Protein AF-A0A4Q3H5V7-F1 (afdb_monomer_lite)

Sequence (205 aa):
MPAFKRKIFYLSGFDPRGARFYHQLLAEQAELHNRNAGTAITVGKRRREPPHSATWTIEDKTAEVETDYVFLGWDDVVRTHWVKNPIALLKRSASAYWNFTRLLDWPIVKTFPFGVRFAFYYPGVSAILLPILLGILLCLPLAAWLGWRWGLLAAAVIGVVVAMFVIKKVQGFWLLRFIIFNDTLAGDRLPSDVDARMAEFADQI

pLDDT: mean 92.43, std 5.44, range [55.19, 98.06]

Foldseek 3Di:
DQFAEAEDEDEPPLALPWDVVVLVVVQVVVVVCCVVPVWDKDWADWDDDPDQKIWTWIATPPRSYIYIYIYLHDSVVSVVLFDDDLVVLLVLLVVLVVLCVVVDPPVVVVPDDPVVVCVSCVLNCLSPVQLVVQLVVQQVVQCVVVNNVRSSVVSNVVSVVVSVVVCVVVVSSVVSRVSSVVSCVVPDPPDVVVVVSVVVVVVVD

Structure (mmCIF, N/CA/C/O backbone):
data_AF-A0A4Q3H5V7-F1
#
_entry.id   AF-A0A4Q3H5V7-F1
#
loop_
_atom_site.group_PDB
_atom_site.id
_atom_site.type_symbol
_atom_site.label_atom_id
_atom_site.label_alt_id
_atom_site.label_comp_id
_atom_site.label_asym_id
_atom_site.label_entity_id
_atom_site.label_seq_id
_atom_site.pdbx_PDB_ins_code
_atom_site.Cartn_x
_atom_site.Cartn_y
_atom_site.Cartn_z
_atom_site.occupancy
_atom_site.B_iso_or_equiv
_atom_site.auth_seq_id
_atom_site.auth_comp_id
_atom_site.auth_asym_id
_atom_site.auth_atom_id
_atom_site.pdbx_PDB_model_num
ATOM 1 N N . MET A 1 1 ? -16.731 6.208 37.455 1.00 55.19 1 MET A N 1
ATOM 2 C CA . MET A 1 1 ? -17.883 5.738 36.648 1.00 55.19 1 MET A CA 1
ATOM 3 C C . MET A 1 1 ? -17.401 4.548 35.819 1.00 55.19 1 MET A C 1
ATOM 5 O O . MET A 1 1 ? -16.187 4.420 35.699 1.00 55.19 1 MET A O 1
ATOM 9 N N . PRO A 1 2 ? -18.245 3.615 35.337 1.00 61.75 2 PRO A N 1
ATOM 10 C CA . PRO A 1 2 ? -17.738 2.564 34.455 1.00 61.75 2 PRO A CA 1
ATOM 11 C C . PRO A 1 2 ? -17.189 3.209 33.176 1.00 61.75 2 PRO A C 1
ATOM 13 O O . PRO A 1 2 ? -17.843 4.085 32.611 1.00 61.75 2 PRO A O 1
ATOM 16 N N . ALA A 1 3 ? -15.990 2.799 32.758 1.00 76.31 3 ALA A N 1
ATOM 17 C CA . ALA A 1 3 ? -15.369 3.278 31.528 1.00 76.31 3 ALA A CA 1
ATOM 18 C C . ALA A 1 3 ? -16.303 3.035 30.332 1.00 76.31 3 ALA A C 1
ATOM 20 O O . ALA A 1 3 ? -16.963 1.991 30.251 1.00 76.31 3 ALA A O 1
ATOM 21 N N . PHE A 1 4 ? -16.369 3.989 29.402 1.00 92.62 4 PHE A N 1
ATOM 22 C CA . PHE A 1 4 ? -17.143 3.813 28.176 1.00 92.62 4 PHE A CA 1
ATOM 23 C C . PHE A 1 4 ? -16.532 2.671 27.360 1.00 92.62 4 PHE A C 1
ATOM 25 O O . PHE A 1 4 ? -15.339 2.688 27.055 1.00 92.62 4 PHE A O 1
ATOM 32 N N . LYS A 1 5 ? -17.351 1.679 26.998 1.00 93.88 5 LYS A N 1
ATOM 33 C CA . LYS A 1 5 ? -16.908 0.527 26.208 1.00 93.88 5 LYS A CA 1
ATOM 34 C C . LYS A 1 5 ? -17.191 0.739 24.730 1.00 93.88 5 LYS A C 1
ATOM 36 O O . LYS A 1 5 ? -18.323 1.014 24.336 1.00 93.88 5 LYS A O 1
ATOM 41 N N . ARG A 1 6 ? -16.159 0.567 23.908 1.00 95.25 6 ARG A N 1
ATOM 42 C CA . ARG A 1 6 ? -16.209 0.646 22.447 1.00 95.25 6 ARG A CA 1
ATOM 43 C C . ARG A 1 6 ? -15.754 -0.678 21.843 1.00 95.25 6 ARG A C 1
ATOM 45 O O . ARG A 1 6 ? -14.829 -1.300 22.348 1.00 95.25 6 ARG A O 1
ATOM 52 N N . LYS A 1 7 ? -16.340 -1.067 20.713 1.00 95.62 7 LYS A N 1
ATOM 53 C CA . LYS A 1 7 ? -15.824 -2.151 19.872 1.00 95.62 7 LYS A CA 1
ATOM 54 C C . LYS A 1 7 ? -15.532 -1.620 18.474 1.00 95.62 7 LYS A C 1
ATOM 56 O O . LYS A 1 7 ? -16.326 -0.853 17.936 1.00 95.62 7 LYS A O 1
ATOM 61 N N . ILE A 1 8 ? -14.378 -1.973 17.917 1.00 96.00 8 ILE A N 1
ATOM 62 C CA . ILE A 1 8 ? -13.945 -1.572 16.574 1.00 96.00 8 ILE A CA 1
ATOM 63 C C . ILE A 1 8 ? -13.624 -2.828 15.781 1.00 96.00 8 ILE A C 1
ATOM 65 O O . ILE A 1 8 ? -12.804 -3.630 16.214 1.00 96.00 8 ILE A O 1
ATOM 69 N N . PHE A 1 9 ? -14.207 -2.947 14.593 1.00 95.69 9 PHE A N 1
ATOM 70 C CA . PHE A 1 9 ? -13.812 -3.934 13.598 1.00 95.69 9 PHE A CA 1
ATOM 71 C C . PHE A 1 9 ? -13.020 -3.237 12.494 1.00 95.69 9 PHE A C 1
ATOM 73 O O . PHE A 1 9 ? -13.475 -2.246 11.923 1.00 95.69 9 PHE A O 1
ATOM 80 N N . TYR A 1 10 ? -11.814 -3.724 12.219 1.00 95.44 10 TYR A N 1
ATOM 81 C CA . TYR A 1 10 ? -10.900 -3.133 11.251 1.00 95.44 10 TYR A CA 1
ATOM 82 C C . TYR A 1 10 ? -10.542 -4.121 10.148 1.00 95.44 10 TYR A C 1
ATOM 84 O O . TYR A 1 10 ? -10.008 -5.197 10.415 1.00 95.44 10 TYR A O 1
ATOM 92 N N . LEU A 1 11 ? -10.770 -3.696 8.906 1.00 93.19 11 LEU A N 1
ATOM 93 C CA . LEU A 1 11 ? -10.368 -4.391 7.690 1.00 93.19 11 LEU A CA 1
ATOM 94 C C . LEU A 1 11 ? -9.259 -3.589 6.997 1.00 93.19 11 LEU A C 1
ATOM 96 O O . LEU A 1 11 ? -9.445 -2.424 6.650 1.00 93.19 11 LEU A O 1
ATOM 100 N N . SER A 1 12 ? -8.100 -4.208 6.769 1.00 89.38 12 SER A N 1
ATOM 101 C CA . SER A 1 12 ? -6.874 -3.519 6.333 1.00 89.38 12 SER A CA 1
ATOM 102 C C . SER A 1 12 ? -6.841 -3.067 4.865 1.00 89.38 12 SER A C 1
ATOM 104 O O . SER A 1 12 ? -5.796 -2.628 4.383 1.00 89.38 12 SER A O 1
ATOM 106 N N . GLY A 1 13 ? -7.942 -3.208 4.122 1.00 87.88 13 GLY A N 1
ATOM 107 C CA . GLY A 1 13 ? -7.918 -3.120 2.660 1.00 87.88 13 GLY A CA 1
ATOM 108 C C . GLY A 1 13 ? -7.037 -4.218 2.042 1.00 87.88 13 GLY A C 1
ATOM 109 O O . GLY A 1 13 ? -6.648 -5.167 2.724 1.00 87.88 13 GLY A O 1
ATOM 110 N N . PHE A 1 14 ? -6.721 -4.110 0.748 1.00 87.56 14 PHE A N 1
ATOM 111 C CA . PHE A 1 14 ? -5.953 -5.120 0.003 1.00 87.56 14 PHE A CA 1
ATOM 112 C C . PHE A 1 14 ? -4.451 -5.114 0.376 1.00 87.56 14 PHE A C 1
ATOM 114 O O . PHE A 1 14 ? -3.594 -4.748 -0.424 1.00 87.56 14 PHE A O 1
ATOM 121 N N . ASP A 1 15 ? -4.116 -5.480 1.616 1.00 90.62 15 ASP A N 1
ATOM 122 C CA . ASP A 1 15 ? -2.763 -5.408 2.182 1.00 90.62 15 ASP A CA 1
ATOM 123 C C . ASP A 1 15 ? -2.292 -6.764 2.762 1.00 90.62 15 ASP A C 1
ATOM 125 O O . ASP A 1 15 ? -2.970 -7.337 3.616 1.00 90.62 15 ASP A O 1
ATOM 129 N N . PRO A 1 16 ? -1.114 -7.290 2.362 1.00 92.00 16 PRO A N 1
ATOM 130 C CA . PRO A 1 16 ? -0.591 -8.560 2.865 1.00 92.00 16 PRO A CA 1
ATOM 131 C C . PRO A 1 16 ? 0.090 -8.478 4.248 1.00 92.00 16 PRO A C 1
ATOM 133 O O . PRO A 1 16 ? 0.573 -9.498 4.736 1.00 92.00 16 PRO A O 1
ATOM 136 N N . ARG A 1 17 ? 0.233 -7.308 4.888 1.00 91.38 17 ARG A N 1
ATOM 137 C CA . ARG A 1 17 ? 1.063 -7.134 6.105 1.00 91.38 17 ARG A CA 1
ATOM 138 C C . ARG A 1 17 ? 0.501 -7.804 7.368 1.00 91.38 17 ARG A C 1
ATOM 140 O O . ARG A 1 17 ? 1.288 -8.154 8.251 1.00 91.38 17 ARG A O 1
ATOM 147 N N . GLY A 1 18 ? -0.806 -8.065 7.415 1.00 93.62 18 GLY A N 1
ATOM 148 C CA . GLY A 1 18 ? -1.473 -8.871 8.445 1.00 93.62 18 GLY A CA 1
ATOM 149 C C . GLY A 1 18 ? -1.464 -8.275 9.861 1.00 93.62 18 GLY A C 1
ATOM 150 O O . GLY A 1 18 ? -0.829 -7.259 10.148 1.00 93.62 18 GLY A O 1
ATOM 151 N N . ALA A 1 19 ? -2.154 -8.945 10.788 1.00 95.44 19 ALA A N 1
ATOM 152 C CA . ALA A 1 19 ? -2.469 -8.407 12.119 1.00 95.44 19 ALA A CA 1
ATOM 153 C C . ALA A 1 19 ? -1.249 -7.991 12.960 1.00 95.44 19 ALA A C 1
ATOM 155 O O . ALA A 1 19 ? -1.325 -7.050 13.744 1.00 95.44 19 ALA A O 1
ATOM 156 N N . ARG A 1 20 ? -0.115 -8.698 12.830 1.00 95.56 20 ARG A N 1
ATOM 157 C CA . ARG A 1 20 ? 1.101 -8.384 13.605 1.00 95.56 20 ARG A CA 1
ATOM 158 C C . ARG A 1 20 ? 1.623 -6.987 13.273 1.00 95.56 20 ARG A C 1
ATOM 160 O O . ARG A 1 20 ? 1.991 -6.256 14.182 1.00 95.56 20 ARG A O 1
ATOM 167 N N . PHE A 1 21 ? 1.655 -6.644 11.985 1.00 96.38 21 PHE A N 1
ATOM 168 C CA . PHE A 1 21 ? 2.139 -5.346 11.529 1.00 96.38 21 PHE A CA 1
ATOM 169 C C . PHE A 1 21 ? 1.243 -4.214 12.038 1.00 96.38 21 PHE A C 1
ATOM 171 O O . PHE A 1 21 ? 1.751 -3.250 12.596 1.00 96.38 21 PHE A O 1
ATOM 178 N N . TYR A 1 22 ? -0.080 -4.353 11.902 1.00 96.56 22 TYR A N 1
ATOM 179 C CA . TYR A 1 22 ? -1.026 -3.320 12.337 1.00 96.56 22 TYR A CA 1
ATOM 180 C C . TYR A 1 22 ? -1.067 -3.145 13.855 1.00 96.56 22 TYR A C 1
ATOM 182 O O . TYR A 1 22 ? -1.153 -2.017 14.327 1.00 96.56 22 TYR A O 1
ATOM 190 N N . HIS A 1 23 ? -0.952 -4.234 14.620 1.00 97.88 23 HIS A N 1
ATOM 191 C CA . HIS A 1 23 ? -0.845 -4.159 16.078 1.00 97.88 23 HIS A CA 1
ATOM 192 C C . HIS A 1 23 ? 0.417 -3.406 16.517 1.00 97.88 23 HIS A C 1
ATOM 194 O O . HIS A 1 23 ? 0.327 -2.484 17.324 1.00 97.88 23 HIS A O 1
ATOM 200 N N . GLN A 1 24 ? 1.573 -3.747 15.938 1.00 97.81 24 GLN A N 1
ATOM 201 C CA . GLN A 1 24 ? 2.832 -3.060 16.227 1.00 97.81 24 GLN A CA 1
ATOM 202 C C . GLN A 1 24 ? 2.769 -1.579 15.833 1.00 97.81 24 GLN A C 1
ATOM 204 O O . GLN A 1 24 ? 3.118 -0.719 16.636 1.00 97.81 24 GLN A O 1
ATOM 209 N N . LEU A 1 25 ? 2.271 -1.280 14.629 1.00 97.06 25 LEU A N 1
ATOM 210 C CA . LEU A 1 25 ? 2.110 0.090 14.149 1.00 97.06 25 LEU A CA 1
ATOM 211 C C . LEU A 1 25 ? 1.224 0.904 15.097 1.00 97.06 25 LEU A C 1
ATOM 213 O O . LEU A 1 25 ? 1.575 2.024 15.453 1.00 97.06 25 LEU A O 1
ATOM 217 N N . LEU A 1 26 ? 0.097 0.343 15.534 1.00 97.50 26 LEU A N 1
ATOM 218 C CA . LEU A 1 26 ? -0.796 1.015 16.470 1.00 97.50 26 LEU A CA 1
ATOM 219 C C . LEU A 1 26 ? -0.113 1.290 17.815 1.00 97.50 26 LEU A C 1
ATOM 221 O O . LEU A 1 26 ? -0.257 2.389 18.338 1.00 97.50 26 LEU A O 1
ATOM 225 N N . ALA A 1 27 ? 0.637 0.328 18.358 1.00 97.75 27 ALA A N 1
ATOM 226 C CA . ALA A 1 27 ? 1.370 0.511 19.610 1.00 97.75 27 ALA A CA 1
ATOM 227 C C . ALA A 1 27 ? 2.418 1.634 19.503 1.00 97.75 27 ALA A C 1
ATOM 229 O O . ALA A 1 27 ? 2.456 2.520 20.354 1.00 97.75 27 ALA A O 1
ATOM 230 N N . GLU A 1 28 ? 3.203 1.648 18.422 1.00 97.88 28 GLU A N 1
ATOM 231 C CA . GLU A 1 28 ? 4.201 2.693 18.156 1.00 97.88 28 GLU A CA 1
ATOM 232 C C . GLU A 1 28 ? 3.551 4.079 18.001 1.00 97.88 28 GLU A C 1
ATOM 234 O O . GLU A 1 28 ? 4.035 5.069 18.555 1.00 97.88 28 GLU A O 1
ATOM 239 N N . GLN A 1 29 ? 2.431 4.165 17.272 1.00 97.56 29 GLN A N 1
ATOM 240 C CA . GLN A 1 29 ? 1.718 5.430 17.079 1.00 97.56 29 GLN A CA 1
ATOM 241 C C . GLN A 1 29 ? 1.003 5.904 18.350 1.00 97.56 29 GLN A C 1
ATOM 243 O O . GLN A 1 29 ? 0.972 7.107 18.601 1.00 97.56 29 GLN A O 1
ATOM 248 N N . ALA A 1 30 ? 0.478 4.998 19.179 1.00 96.81 30 ALA A N 1
ATOM 249 C CA . ALA A 1 30 ? -0.107 5.347 20.472 1.00 96.81 30 ALA A CA 1
ATOM 250 C C . ALA A 1 30 ? 0.948 5.937 21.420 1.00 96.81 30 ALA A C 1
ATOM 252 O O . ALA A 1 30 ? 0.702 6.950 22.069 1.00 96.81 30 ALA A O 1
ATOM 253 N N . GLU A 1 31 ? 2.152 5.363 21.448 1.00 96.56 31 GLU A N 1
ATOM 254 C CA . GLU A 1 31 ? 3.261 5.881 22.251 1.00 96.56 31 GLU A CA 1
ATOM 255 C C . GLU A 1 31 ? 3.702 7.282 21.791 1.00 96.56 31 GLU A C 1
ATOM 257 O O . GLU A 1 31 ? 3.893 8.186 22.608 1.00 96.56 31 GLU A O 1
ATOM 262 N N . LEU A 1 32 ? 3.815 7.488 20.474 1.00 96.69 32 LEU A N 1
ATOM 263 C CA . LEU A 1 32 ? 4.088 8.801 19.883 1.00 96.69 32 LEU A CA 1
ATOM 264 C C . LEU A 1 32 ? 2.992 9.819 20.215 1.00 96.69 32 LEU A C 1
ATOM 266 O O . LEU A 1 32 ? 3.303 10.960 20.557 1.00 96.69 32 LEU A O 1
ATOM 270 N N . HIS A 1 33 ? 1.726 9.412 20.131 1.00 96.19 33 HIS A N 1
ATOM 271 C CA . HIS A 1 33 ? 0.592 10.269 20.456 1.00 96.19 33 HIS A CA 1
ATOM 272 C C . HIS A 1 33 ? 0.607 10.678 21.931 1.00 96.19 33 HIS A C 1
ATOM 274 O O . HIS A 1 33 ? 0.539 11.869 22.217 1.00 96.19 33 HIS A O 1
ATOM 280 N N . ASN A 1 34 ? 0.819 9.731 22.851 1.00 96.62 34 ASN A N 1
ATOM 281 C CA . ASN A 1 34 ? 0.933 10.008 24.285 1.00 96.62 34 ASN A CA 1
ATOM 282 C C . ASN A 1 34 ? 2.015 11.051 24.591 1.00 96.62 34 ASN A C 1
ATOM 284 O O . ASN A 1 34 ? 1.765 11.988 25.347 1.00 96.62 34 ASN A O 1
ATOM 288 N N . ARG A 1 35 ? 3.195 10.938 23.962 1.00 95.38 35 ARG A N 1
ATOM 289 C CA . ARG A 1 35 ? 4.282 11.918 24.135 1.00 95.38 35 ARG A CA 1
ATOM 290 C C . ARG A 1 35 ? 3.906 13.326 23.683 1.00 95.38 35 ARG A C 1
ATOM 292 O O . ARG A 1 35 ? 4.325 14.292 24.310 1.00 95.38 35 ARG A O 1
ATOM 299 N N . ASN A 1 36 ? 3.156 13.438 22.592 1.00 95.38 36 ASN A N 1
ATOM 300 C CA . ASN A 1 36 ? 2.872 14.723 21.956 1.00 95.38 36 ASN A CA 1
ATOM 301 C C . ASN A 1 36 ? 1.588 15.384 22.477 1.00 95.38 36 ASN A C 1
ATOM 303 O O . ASN A 1 36 ? 1.488 16.607 22.459 1.00 95.38 36 ASN A O 1
ATOM 307 N N . ALA A 1 37 ? 0.608 14.589 22.907 1.00 93.69 37 ALA A N 1
ATOM 308 C CA . ALA A 1 37 ? -0.728 15.046 23.289 1.00 93.69 37 ALA A CA 1
ATOM 309 C C . ALA A 1 37 ? -1.007 14.949 24.799 1.00 93.69 37 ALA A C 1
ATOM 311 O O . ALA A 1 37 ? -2.051 15.410 25.249 1.00 93.69 37 ALA A O 1
ATOM 312 N N . GLY A 1 38 ? -0.103 14.353 25.588 1.00 89.31 38 GLY A N 1
ATOM 313 C CA . GLY A 1 38 ? -0.301 14.173 27.030 1.00 89.31 38 GLY A CA 1
ATOM 314 C C . GLY A 1 38 ? -1.383 13.147 27.384 1.00 89.31 38 GLY A C 1
ATOM 315 O O . GLY A 1 38 ? -1.933 13.187 28.483 1.00 89.31 38 GLY A O 1
ATOM 316 N N . THR A 1 39 ? -1.711 12.242 26.460 1.00 92.56 39 THR A N 1
ATOM 317 C CA . THR A 1 39 ? -2.678 11.159 26.671 1.00 92.56 39 THR A CA 1
ATOM 318 C C . THR A 1 39 ? -2.029 9.940 27.327 1.00 92.56 39 THR A C 1
ATOM 320 O O . THR A 1 39 ? -0.806 9.781 27.326 1.00 92.56 39 THR A O 1
ATOM 323 N N . ALA A 1 40 ? -2.857 9.047 27.868 1.00 94.12 40 ALA A N 1
ATOM 324 C CA . ALA A 1 40 ? -2.426 7.800 28.492 1.00 94.12 40 ALA A CA 1
ATOM 325 C C . ALA A 1 40 ? -3.100 6.583 27.835 1.00 94.12 40 ALA A C 1
ATOM 327 O O . ALA A 1 40 ? -3.847 5.845 28.482 1.00 94.12 40 ALA A O 1
ATOM 328 N N . ILE A 1 41 ? -2.822 6.389 26.541 1.00 96.75 41 ILE A N 1
ATOM 329 C CA . ILE A 1 41 ? -3.316 5.261 25.743 1.00 96.75 41 ILE A CA 1
ATOM 330 C C . ILE A 1 41 ? -2.385 4.054 25.905 1.00 96.75 41 ILE A C 1
ATOM 332 O O . ILE A 1 41 ? -1.181 4.163 25.662 1.00 96.75 41 ILE A O 1
ATOM 336 N N . THR A 1 42 ? -2.923 2.888 26.256 1.00 97.38 42 THR A N 1
ATOM 337 C CA . THR A 1 42 ? -2.188 1.616 26.291 1.00 97.38 42 THR A CA 1
ATOM 338 C C . THR A 1 42 ? -2.759 0.642 25.265 1.00 97.38 42 THR A C 1
ATOM 340 O O . THR A 1 42 ? -3.967 0.558 25.055 1.00 97.38 42 THR A O 1
ATOM 343 N N . VAL A 1 43 ? -1.876 -0.107 24.599 1.00 98.06 43 VAL A N 1
ATOM 344 C CA . VAL A 1 43 ? -2.261 -1.148 23.637 1.00 98.06 43 VAL A CA 1
ATOM 345 C C . VAL A 1 43 ? -1.937 -2.510 24.241 1.00 98.06 43 VAL A C 1
ATOM 347 O O . VAL A 1 43 ? -0.782 -2.826 24.527 1.00 98.06 43 VAL A O 1
ATOM 350 N N . GLY A 1 44 ? -2.970 -3.319 24.449 1.00 97.56 44 GLY A N 1
ATOM 351 C CA . GLY A 1 44 ? -2.876 -4.643 25.044 1.00 97.56 44 GLY A CA 1
ATOM 352 C C . GLY A 1 44 ? -2.224 -5.681 24.131 1.00 97.56 44 GLY A C 1
ATOM 353 O O . GLY A 1 44 ? -1.920 -5.450 22.957 1.00 97.56 44 GLY A O 1
ATOM 354 N N . LYS A 1 45 ? -2.020 -6.884 24.678 1.00 97.31 45 LYS A N 1
ATOM 355 C CA . LYS A 1 45 ? -1.450 -8.008 23.927 1.00 97.31 45 LYS A CA 1
ATOM 356 C C . LYS A 1 45 ? -2.413 -8.474 22.836 1.00 97.31 45 LYS A C 1
ATOM 358 O O . LYS A 1 45 ? -3.591 -8.707 23.101 1.00 97.31 45 LYS A O 1
ATOM 363 N N . ARG A 1 46 ? -1.869 -8.698 21.639 1.00 96.94 46 ARG A N 1
ATOM 364 C CA . ARG A 1 46 ? -2.581 -9.330 20.527 1.00 96.94 46 ARG A CA 1
ATOM 365 C C . ARG A 1 46 ? -2.924 -10.783 20.855 1.00 96.94 46 ARG A C 1
ATOM 367 O O . ARG A 1 46 ? -2.040 -11.566 21.205 1.00 96.94 46 ARG A O 1
ATOM 374 N N . ARG A 1 47 ? -4.181 -11.152 20.641 1.00 96.38 47 ARG A N 1
ATOM 375 C CA . ARG A 1 47 ? -4.723 -12.511 20.717 1.00 96.38 47 ARG A CA 1
ATOM 376 C C . ARG A 1 47 ? -5.242 -12.918 19.342 1.00 96.38 47 ARG A C 1
ATOM 378 O O . ARG A 1 47 ? -5.602 -12.066 18.537 1.00 96.38 47 ARG A O 1
ATOM 385 N N . ARG A 1 48 ? -5.223 -14.214 19.041 1.00 93.69 48 ARG A N 1
ATOM 386 C CA . ARG A 1 48 ? -5.846 -14.750 17.826 1.00 93.69 48 ARG A CA 1
ATOM 387 C C . ARG A 1 48 ? -7.260 -15.180 18.180 1.00 93.69 48 ARG A C 1
ATOM 389 O O . ARG A 1 48 ? -7.421 -15.898 19.163 1.00 93.69 48 ARG A O 1
ATOM 396 N N . GLU A 1 49 ? -8.231 -14.783 17.374 1.00 89.62 49 GLU A N 1
ATOM 397 C CA . GLU A 1 49 ? -9.620 -15.200 17.524 1.00 89.62 49 GLU A CA 1
ATOM 398 C C . GLU A 1 49 ? -10.083 -15.922 16.247 1.00 89.62 49 GLU A C 1
ATOM 400 O O . GLU A 1 49 ? -9.721 -15.534 15.132 1.00 89.62 49 GLU A O 1
ATOM 405 N N . PRO A 1 50 ? -10.782 -17.059 16.371 1.00 83.19 50 PRO A N 1
ATOM 406 C CA . PRO A 1 50 ? -11.424 -17.689 15.226 1.00 83.19 50 PRO A CA 1
ATOM 407 C C . PRO A 1 50 ? -12.726 -16.967 14.827 1.00 83.19 50 PRO A C 1
ATOM 409 O O . PRO A 1 50 ? -13.416 -16.470 15.714 1.00 83.19 50 PRO A O 1
ATOM 412 N N . PRO A 1 51 ? -13.126 -17.016 13.544 1.00 81.56 51 PRO A N 1
ATOM 413 C CA . PRO A 1 51 ? -12.332 -17.406 12.384 1.00 81.56 51 PRO A CA 1
ATOM 414 C C . PRO A 1 51 ? -11.590 -16.187 11.795 1.00 81.56 51 PRO A C 1
ATOM 416 O O . PRO A 1 51 ? -12.103 -15.075 11.723 1.00 81.56 51 PRO A O 1
ATOM 419 N N . HIS A 1 52 ? -10.318 -16.401 11.441 1.00 90.44 52 HIS A N 1
ATOM 420 C CA . HIS A 1 52 ? -9.465 -15.427 10.746 1.00 90.44 52 HIS A CA 1
ATOM 421 C C . HIS A 1 52 ? -9.357 -14.011 11.355 1.00 90.44 52 HIS A C 1
ATOM 423 O O . HIS A 1 52 ? -9.036 -13.064 10.640 1.00 90.44 52 HIS A O 1
ATOM 429 N N . SER A 1 53 ? -9.506 -13.844 12.672 1.00 94.06 53 SER A N 1
ATOM 430 C CA . SER A 1 53 ? -9.383 -12.542 13.333 1.00 94.06 53 SER A CA 1
ATOM 431 C C . SER A 1 53 ? -8.258 -12.495 14.373 1.00 94.06 53 SER A C 1
ATOM 433 O O . SER A 1 53 ? -7.660 -13.495 14.796 1.00 94.06 53 SER A O 1
ATOM 435 N N . ALA A 1 54 ? -7.878 -11.280 14.744 1.00 96.56 54 ALA A N 1
ATOM 436 C CA . ALA A 1 54 ? -6.972 -11.033 15.852 1.00 96.56 54 ALA A CA 1
ATOM 437 C C . ALA A 1 54 ? -7.492 -9.862 16.670 1.00 96.56 54 ALA A C 1
ATOM 439 O O . ALA A 1 54 ? -7.922 -8.864 16.105 1.00 96.56 54 ALA A O 1
ATOM 440 N N . THR A 1 55 ? -7.415 -9.960 17.989 1.00 97.12 55 THR A N 1
ATOM 441 C CA . THR A 1 55 ? -7.977 -8.950 18.882 1.00 97.12 55 THR A CA 1
ATOM 442 C C . THR A 1 55 ? -6.955 -8.418 19.859 1.00 97.12 55 THR A C 1
ATOM 444 O O . THR A 1 55 ? -5.962 -9.074 20.187 1.00 97.12 55 THR A O 1
ATOM 447 N N . TRP A 1 56 ? -7.176 -7.195 20.313 1.00 97.88 56 TRP A N 1
ATOM 448 C CA . TRP A 1 56 ? -6.466 -6.595 21.431 1.00 97.88 56 TRP A CA 1
ATOM 449 C C . TRP A 1 56 ? -7.336 -5.507 22.047 1.00 97.88 56 TRP A C 1
ATOM 451 O O . TRP A 1 56 ? -8.215 -4.948 21.397 1.00 97.88 56 TRP A O 1
ATOM 461 N N . THR A 1 57 ? -7.071 -5.205 23.309 1.00 97.69 57 THR A N 1
ATOM 462 C CA . THR A 1 57 ? -7.762 -4.135 24.030 1.00 97.69 57 THR A CA 1
ATOM 463 C C . THR A 1 57 ? -6.913 -2.872 23.966 1.00 97.69 57 THR A C 1
ATOM 465 O O . THR A 1 57 ? -5.684 -2.949 24.021 1.00 97.69 57 THR A O 1
ATOM 468 N N . ILE A 1 58 ? -7.553 -1.720 23.816 1.00 97.44 58 ILE A N 1
ATOM 469 C CA . ILE A 1 58 ? -6.930 -0.401 23.899 1.00 97.44 58 ILE A CA 1
ATOM 470 C C . ILE A 1 58 ? -7.585 0.318 25.070 1.00 97.44 58 ILE A C 1
ATOM 472 O O . ILE A 1 58 ? -8.807 0.446 25.094 1.00 97.44 58 ILE A O 1
ATOM 476 N N . GLU A 1 59 ? -6.794 0.791 26.022 1.00 96.75 59 GLU A N 1
ATOM 477 C CA . GLU A 1 59 ? -7.308 1.571 27.148 1.00 96.75 59 GLU A CA 1
ATOM 478 C C . GLU A 1 59 ? -6.844 3.013 26.998 1.00 96.75 59 GLU A C 1
ATOM 480 O O . GLU A 1 59 ? -5.650 3.272 26.869 1.00 96.75 59 GLU A O 1
ATOM 485 N N . ASP A 1 60 ? -7.779 3.954 27.035 1.00 95.06 60 ASP A N 1
ATOM 486 C CA . ASP A 1 60 ? -7.494 5.377 27.152 1.00 95.06 60 ASP A CA 1
ATOM 487 C C . ASP A 1 60 ? -7.875 5.831 28.560 1.00 95.06 60 ASP A C 1
ATOM 489 O O . ASP A 1 60 ? -9.051 6.009 28.888 1.00 95.06 60 ASP A O 1
ATOM 493 N N . LYS A 1 61 ? -6.861 6.009 29.412 1.00 92.25 61 LYS A N 1
ATOM 494 C CA . LYS A 1 61 ? -7.068 6.454 30.796 1.00 92.25 61 LYS A CA 1
ATOM 495 C C . LYS A 1 61 ? -7.435 7.930 30.893 1.00 92.25 61 LYS A C 1
ATOM 497 O O . LYS A 1 61 ? -8.012 8.331 31.895 1.00 92.25 61 LYS A O 1
ATOM 502 N N . THR A 1 62 ? -7.093 8.731 29.887 1.00 91.00 62 THR A N 1
ATOM 503 C CA . THR A 1 62 ? -7.412 10.161 29.861 1.00 91.00 62 THR A CA 1
ATOM 504 C C . THR A 1 62 ? -8.892 10.369 29.549 1.00 91.00 62 THR A C 1
ATOM 506 O O . THR A 1 62 ? -9.522 11.236 30.145 1.00 91.00 62 THR A O 1
ATOM 509 N N . ALA A 1 63 ? -9.450 9.558 28.647 1.00 91.19 63 ALA A N 1
ATOM 510 C CA . ALA A 1 63 ? -10.859 9.619 28.260 1.00 91.19 63 ALA A CA 1
ATOM 511 C C . ALA A 1 63 ? -11.774 8.644 29.028 1.00 91.19 63 ALA A C 1
ATOM 513 O O . ALA A 1 63 ? -12.980 8.644 28.792 1.00 91.19 63 ALA A O 1
ATOM 514 N N . GLU A 1 64 ? -11.220 7.801 29.907 1.00 93.25 64 GLU A N 1
ATOM 515 C CA . GLU A 1 64 ? -11.931 6.696 30.570 1.00 93.25 64 GLU A CA 1
ATOM 516 C C . GLU A 1 64 ? -12.660 5.774 29.565 1.00 93.25 64 GLU A C 1
ATOM 518 O O . GLU A 1 64 ? -13.827 5.415 29.743 1.00 93.25 64 GLU A O 1
ATOM 523 N N . VAL A 1 65 ? -11.969 5.390 28.483 1.00 95.00 65 VAL A N 1
ATOM 524 C CA . VAL A 1 65 ? -12.508 4.532 27.412 1.00 95.00 65 VAL A CA 1
ATOM 525 C C . VAL A 1 65 ? -11.738 3.219 27.328 1.00 95.00 65 VAL A C 1
ATOM 527 O O . VAL A 1 65 ? -10.512 3.204 27.252 1.00 95.00 65 VAL A O 1
ATOM 530 N N . GLU A 1 66 ? -12.468 2.111 27.241 1.00 96.19 66 GLU A N 1
ATOM 531 C CA . GLU A 1 66 ? -11.934 0.794 26.892 1.00 96.19 66 GLU A CA 1
ATOM 532 C C . GLU A 1 66 ? -12.429 0.422 25.488 1.00 96.19 66 GLU A C 1
ATOM 534 O O . GLU A 1 66 ? -13.626 0.481 25.203 1.00 96.19 66 GLU A O 1
ATOM 539 N N . THR A 1 67 ? -11.513 0.070 24.585 1.00 97.19 67 THR A N 1
ATOM 540 C CA . THR A 1 67 ? -11.839 -0.337 23.215 1.00 97.19 67 THR A CA 1
ATOM 541 C C . THR A 1 67 ? -11.391 -1.763 22.939 1.00 97.19 67 THR A C 1
ATOM 543 O O . THR A 1 67 ? -10.196 -2.054 22.931 1.00 97.19 67 THR A O 1
ATOM 546 N N . ASP A 1 68 ? -12.343 -2.623 22.598 1.00 96.44 68 ASP A N 1
ATOM 547 C CA . ASP A 1 68 ? -12.075 -3.928 22.009 1.00 96.44 68 ASP A CA 1
ATOM 548 C C . ASP A 1 68 ? -11.831 -3.767 20.511 1.00 96.44 68 ASP A C 1
ATOM 550 O O . ASP A 1 68 ? -12.737 -3.448 19.736 1.00 96.44 68 ASP A O 1
ATOM 554 N N . TYR A 1 69 ? -10.586 -3.966 20.096 1.00 97.38 69 TYR A N 1
ATOM 555 C CA . TYR A 1 69 ? -10.176 -3.850 18.708 1.00 97.38 69 TYR A CA 1
ATOM 556 C C . TYR A 1 69 ? -10.103 -5.234 18.069 1.00 97.38 69 TYR A C 1
ATOM 558 O O . TYR A 1 69 ? -9.350 -6.096 18.525 1.00 97.38 69 TYR A O 1
ATOM 566 N N . VAL A 1 70 ? -10.855 -5.428 16.990 1.00 96.94 70 VAL A N 1
ATOM 567 C CA . VAL A 1 70 ? -10.923 -6.660 16.206 1.00 96.94 70 VAL A CA 1
ATOM 568 C C . VAL A 1 70 ? -10.352 -6.400 14.819 1.00 96.94 70 VAL A C 1
ATOM 570 O O . VAL A 1 70 ? -10.921 -5.674 14.010 1.00 96.94 70 VAL A O 1
ATOM 573 N N . PHE A 1 71 ? -9.209 -7.006 14.534 1.00 97.00 71 PHE A N 1
ATOM 574 C CA . PHE A 1 71 ? -8.606 -7.039 13.211 1.00 97.00 71 PHE A CA 1
ATOM 575 C C . PHE A 1 71 ? -9.181 -8.211 12.415 1.00 97.00 71 PHE A C 1
ATOM 577 O O . PHE A 1 71 ? -8.957 -9.371 12.767 1.00 97.00 71 PHE A O 1
ATOM 584 N N . LEU A 1 72 ? -9.876 -7.899 11.326 1.00 95.94 72 LEU A N 1
ATOM 585 C CA . LEU A 1 72 ? -10.432 -8.858 10.379 1.00 95.94 72 LEU A CA 1
ATOM 586 C C . LEU A 1 72 ? -9.337 -9.259 9.384 1.00 95.94 72 LEU A C 1
ATOM 588 O O . LEU A 1 72 ? -8.951 -8.495 8.496 1.00 95.94 72 LEU A O 1
ATOM 592 N N . GLY A 1 73 ? -8.755 -10.438 9.596 1.00 93.94 73 GLY A N 1
ATOM 593 C CA . GLY A 1 73 ? -7.569 -10.895 8.885 1.00 93.94 73 GLY A CA 1
ATOM 594 C C . GLY A 1 73 ? -7.896 -11.567 7.562 1.00 93.94 73 GLY A C 1
ATOM 595 O O . GLY A 1 73 ? -8.425 -12.671 7.525 1.00 93.94 73 GLY A O 1
ATOM 596 N N . TRP A 1 74 ? -7.527 -10.921 6.461 1.00 93.50 74 TRP A N 1
ATOM 597 C CA . TRP A 1 74 ? -7.604 -11.489 5.106 1.00 93.50 74 TRP A CA 1
ATOM 598 C C . TRP A 1 74 ? -6.295 -11.399 4.323 1.00 93.50 74 TRP A C 1
ATOM 600 O O . TRP A 1 74 ? -6.270 -11.505 3.097 1.00 93.50 74 TRP A O 1
ATOM 610 N N . ASP A 1 75 ? -5.180 -11.192 5.027 1.00 93.31 75 ASP A N 1
ATOM 611 C CA . ASP A 1 75 ? -3.868 -11.078 4.398 1.00 93.31 75 ASP A CA 1
ATOM 612 C C . ASP A 1 75 ? -3.451 -12.360 3.660 1.00 93.31 75 ASP A C 1
ATOM 614 O O . ASP A 1 75 ? -2.692 -12.290 2.696 1.00 93.31 75 ASP A O 1
ATOM 618 N N . ASP A 1 76 ? -3.981 -13.517 4.056 1.00 93.12 76 ASP A N 1
ATOM 619 C CA . ASP A 1 76 ? -3.860 -14.788 3.342 1.00 93.12 76 ASP A CA 1
ATOM 620 C C . ASP A 1 76 ? -4.513 -14.733 1.953 1.00 93.12 76 ASP A C 1
ATOM 622 O O . ASP A 1 76 ? -3.846 -15.021 0.956 1.00 93.12 76 ASP A O 1
ATOM 626 N N . VAL A 1 77 ? -5.765 -14.276 1.869 1.00 92.44 77 VAL A N 1
ATOM 627 C CA . VAL A 1 77 ? -6.499 -14.104 0.603 1.00 92.44 77 VAL A CA 1
ATOM 628 C C . VAL A 1 77 ? -5.804 -13.070 -0.289 1.00 92.44 77 VAL A C 1
ATOM 630 O O . VAL A 1 77 ? -5.592 -13.296 -1.486 1.00 92.44 77 VAL A O 1
ATOM 633 N N . VAL A 1 78 ? -5.353 -11.956 0.298 1.00 91.38 78 VAL A N 1
ATOM 634 C CA . VAL A 1 78 ? -4.588 -10.924 -0.419 1.00 91.38 78 VAL A CA 1
ATOM 635 C C . VAL A 1 78 ? -3.282 -11.496 -0.984 1.00 91.38 78 VAL A C 1
ATOM 637 O O . VAL A 1 78 ? -2.945 -11.249 -2.143 1.00 91.38 78 VAL A O 1
ATOM 640 N N . ARG A 1 79 ? -2.538 -12.296 -0.205 1.00 91.31 79 ARG A N 1
ATOM 641 C CA . ARG A 1 79 ? -1.269 -12.920 -0.636 1.00 91.31 79 ARG A CA 1
ATOM 642 C C . ARG A 1 79 ? -1.446 -13.905 -1.789 1.00 91.31 79 ARG A C 1
ATOM 644 O O . ARG A 1 79 ? -0.504 -14.058 -2.575 1.00 91.31 79 ARG A O 1
ATOM 651 N N . THR A 1 80 ? -2.606 -14.550 -1.901 1.00 90.81 80 THR A N 1
ATOM 652 C CA . THR A 1 80 ? -2.952 -15.425 -3.033 1.00 90.81 80 THR A CA 1
ATOM 653 C C . THR A 1 80 ? -3.052 -14.632 -4.336 1.00 90.81 80 THR A C 1
ATOM 655 O O . THR A 1 80 ? -2.500 -15.048 -5.354 1.00 90.81 80 THR A O 1
ATOM 658 N N . HIS A 1 81 ? -3.643 -13.438 -4.284 1.00 88.69 81 HIS A N 1
ATOM 659 C CA . HIS A 1 81 ? -3.833 -12.551 -5.439 1.00 88.69 81 HIS A CA 1
ATOM 660 C C . HIS A 1 81 ? -2.650 -11.610 -5.706 1.00 88.69 81 HIS A C 1
ATOM 662 O O . HIS A 1 81 ? -2.592 -10.917 -6.726 1.00 88.69 81 HIS A O 1
ATOM 668 N N . TRP A 1 82 ? -1.666 -11.588 -4.808 1.00 88.25 82 TRP A N 1
ATOM 669 C CA . TRP A 1 82 ? -0.497 -10.728 -4.918 1.00 88.25 82 TRP A CA 1
ATOM 670 C C . TRP A 1 82 ? 0.429 -11.195 -6.048 1.00 88.25 82 TRP A C 1
ATOM 672 O O . TRP A 1 82 ? 0.999 -12.286 -6.001 1.00 88.25 82 TRP A O 1
ATOM 682 N N . VAL A 1 83 ? 0.650 -10.358 -7.066 1.00 89.50 83 VAL A N 1
ATOM 683 C CA . VAL A 1 83 ? 1.521 -10.715 -8.201 1.00 89.50 83 VAL A CA 1
ATOM 684 C C . VAL A 1 83 ? 2.978 -10.871 -7.738 1.00 89.50 83 VAL A C 1
ATOM 686 O O . VAL A 1 83 ? 3.627 -9.899 -7.342 1.00 89.50 83 VAL A O 1
ATOM 689 N N . LYS A 1 84 ? 3.516 -12.096 -7.789 1.00 88.19 84 LYS A N 1
ATOM 690 C CA . LYS A 1 84 ? 4.873 -12.415 -7.294 1.00 88.19 84 LYS A CA 1
ATOM 691 C C . LYS A 1 84 ? 5.966 -12.223 -8.348 1.00 88.19 84 LYS A C 1
ATOM 693 O O . LYS A 1 84 ? 7.046 -11.743 -8.022 1.00 88.19 84 LYS A O 1
ATOM 698 N N . ASN A 1 85 ? 5.689 -12.567 -9.606 1.00 91.62 85 ASN A N 1
ATOM 699 C CA . ASN A 1 85 ? 6.669 -12.492 -10.691 1.00 91.62 85 ASN A CA 1
ATOM 700 C C . ASN A 1 85 ? 6.857 -11.030 -11.174 1.00 91.62 85 ASN A C 1
ATOM 702 O O . ASN A 1 85 ? 5.870 -10.412 -11.577 1.00 91.62 85 ASN A O 1
ATOM 706 N N . PRO A 1 86 ? 8.089 -10.477 -11.188 1.00 88.12 86 PRO A N 1
ATOM 707 C CA . PRO A 1 86 ? 8.339 -9.090 -11.597 1.00 88.12 86 PRO A CA 1
ATOM 708 C C . PRO A 1 86 ? 7.974 -8.772 -13.054 1.00 88.12 86 PRO A C 1
ATOM 710 O O . PRO A 1 86 ? 7.444 -7.703 -13.336 1.00 88.12 86 PRO A O 1
ATOM 713 N N . ILE A 1 87 ? 8.203 -9.699 -13.987 1.00 91.06 87 ILE A N 1
ATOM 714 C CA . ILE A 1 87 ? 7.861 -9.503 -15.404 1.00 91.06 87 ILE A CA 1
ATOM 715 C C . ILE A 1 87 ? 6.340 -9.503 -15.572 1.00 91.06 87 ILE A C 1
ATOM 717 O O . ILE A 1 87 ? 5.787 -8.645 -16.259 1.00 91.06 87 ILE A O 1
ATOM 721 N N . ALA A 1 88 ? 5.650 -10.436 -14.909 1.00 93.25 88 ALA A N 1
ATOM 722 C CA . ALA A 1 88 ? 4.191 -10.457 -14.886 1.00 93.25 88 ALA A CA 1
ATOM 723 C C . ALA A 1 88 ? 3.625 -9.178 -14.252 1.00 93.25 88 ALA A C 1
ATOM 725 O O . ALA A 1 88 ? 2.636 -8.647 -14.749 1.00 93.25 88 ALA A O 1
ATOM 726 N N . LEU A 1 89 ? 4.273 -8.656 -13.204 1.00 93.56 89 LEU A N 1
ATOM 727 C CA . LEU A 1 89 ? 3.901 -7.396 -12.565 1.00 93.56 89 LEU A CA 1
ATOM 728 C C . LEU A 1 89 ? 3.988 -6.225 -13.543 1.00 93.56 89 LEU A C 1
ATOM 730 O O . LEU A 1 89 ? 3.037 -5.456 -13.619 1.00 93.56 89 LEU A O 1
ATOM 734 N N . LEU A 1 90 ? 5.068 -6.104 -14.319 1.00 92.00 90 LEU A N 1
ATOM 735 C CA . LEU A 1 90 ? 5.204 -5.034 -15.313 1.00 92.00 90 LEU A CA 1
ATOM 736 C C . LEU A 1 90 ? 4.174 -5.166 -16.443 1.00 92.00 90 LEU A C 1
ATOM 738 O O . LEU A 1 90 ? 3.518 -4.185 -16.784 1.00 92.00 90 LEU A O 1
ATOM 742 N N . LYS A 1 91 ? 3.969 -6.380 -16.979 1.00 93.75 91 LYS A N 1
ATOM 743 C CA . LYS A 1 91 ? 2.979 -6.630 -18.043 1.00 93.75 91 LYS A CA 1
ATOM 744 C C . LYS A 1 91 ? 1.551 -6.316 -17.590 1.00 93.75 91 LYS A C 1
ATOM 746 O O . LYS A 1 91 ? 0.836 -5.595 -18.280 1.00 93.75 91 LYS A O 1
ATOM 751 N N . ARG A 1 92 ? 1.147 -6.821 -16.418 1.00 94.06 92 ARG A N 1
ATOM 752 C CA . ARG A 1 92 ? -0.180 -6.549 -15.843 1.00 94.06 92 ARG A CA 1
ATOM 753 C C . ARG A 1 92 ? -0.344 -5.074 -15.495 1.00 94.06 92 ARG A C 1
ATOM 755 O O . ARG A 1 92 ? -1.392 -4.517 -15.776 1.00 94.06 92 ARG A O 1
ATOM 762 N N . SER A 1 93 ? 0.700 -4.426 -14.971 1.00 94.38 93 SER A N 1
ATOM 763 C CA . SER A 1 93 ? 0.687 -2.980 -14.716 1.00 94.38 93 SER A CA 1
ATOM 764 C C . SER A 1 93 ? 0.451 -2.170 -15.986 1.00 94.38 93 SER A C 1
ATOM 766 O O . SER A 1 93 ? -0.328 -1.229 -15.950 1.00 94.38 93 SER A O 1
ATOM 768 N N . ALA A 1 94 ? 1.087 -2.524 -17.107 1.00 93.81 94 ALA A N 1
ATOM 769 C CA . ALA A 1 94 ? 0.882 -1.818 -18.371 1.00 93.81 94 ALA A CA 1
ATOM 770 C C . ALA A 1 94 ? -0.581 -1.905 -18.842 1.00 93.81 94 ALA A C 1
ATOM 772 O O . ALA A 1 94 ? -1.165 -0.887 -19.205 1.00 93.81 94 ALA A O 1
ATOM 773 N N . SER A 1 95 ? -1.187 -3.097 -18.763 1.00 93.62 95 SER A N 1
ATOM 774 C CA . SER A 1 95 ? -2.614 -3.295 -19.062 1.00 93.62 95 SER A CA 1
ATOM 775 C C . SER A 1 95 ? -3.514 -2.514 -18.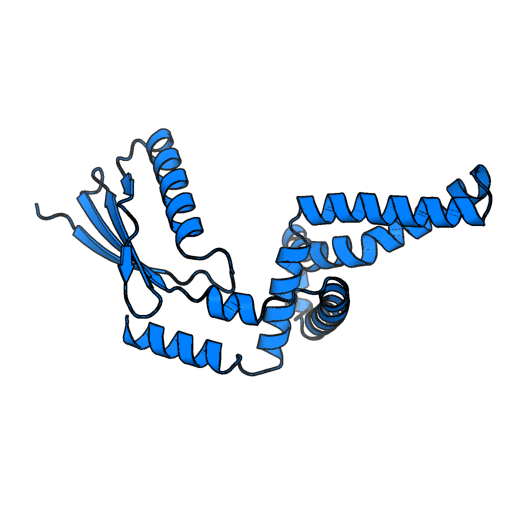104 1.00 93.62 95 SER A C 1
ATOM 777 O O . SER A 1 95 ? -4.407 -1.798 -18.547 1.00 93.62 95 SER A O 1
ATOM 779 N N . ALA A 1 96 ? -3.243 -2.598 -16.800 1.00 93.88 96 ALA A N 1
ATOM 780 C CA . ALA A 1 96 ? -4.033 -1.923 -15.778 1.00 93.88 96 ALA A CA 1
ATOM 781 C C . ALA A 1 96 ? -3.980 -0.400 -15.929 1.00 93.88 96 ALA A C 1
ATOM 783 O O . ALA A 1 96 ? -5.001 0.267 -15.833 1.00 93.88 96 ALA A O 1
ATOM 784 N N . TYR A 1 97 ? -2.809 0.162 -16.241 1.00 94.31 97 TYR A N 1
ATOM 785 C CA . TYR A 1 97 ? -2.680 1.587 -16.533 1.00 94.31 97 TYR A CA 1
ATOM 786 C C . TYR A 1 97 ? -3.406 1.992 -17.811 1.00 94.31 97 TYR A C 1
ATOM 788 O O . TYR A 1 97 ? -4.061 3.028 -17.823 1.00 94.31 97 TYR A O 1
ATOM 796 N N . TRP A 1 98 ? -3.323 1.181 -18.866 1.00 93.50 98 TRP A N 1
ATOM 797 C CA . TRP A 1 98 ? -4.067 1.432 -20.097 1.00 93.50 98 TRP A CA 1
ATOM 798 C C . TRP A 1 98 ? -5.578 1.492 -19.841 1.00 93.50 98 TRP A C 1
ATOM 800 O O . TRP A 1 98 ? -6.237 2.461 -20.224 1.00 93.50 98 TRP A O 1
ATOM 810 N N . ASN A 1 99 ? -6.116 0.496 -19.137 1.00 93.06 99 ASN A N 1
ATOM 811 C CA . ASN A 1 99 ? -7.523 0.446 -18.755 1.00 93.06 99 ASN A CA 1
ATOM 812 C C . ASN A 1 99 ? -7.907 1.615 -17.846 1.00 93.06 99 ASN A C 1
ATOM 814 O O . ASN A 1 99 ? -8.887 2.301 -18.124 1.00 93.06 99 ASN A O 1
ATOM 818 N N . PHE A 1 100 ? -7.103 1.892 -16.819 1.00 92.12 100 PHE A N 1
ATOM 819 C CA . PHE A 1 100 ? -7.304 3.003 -15.895 1.00 92.12 100 PHE A CA 1
ATOM 820 C C . PHE A 1 100 ? -7.389 4.346 -16.631 1.00 92.12 100 PHE A C 1
ATOM 822 O O . PHE A 1 100 ? -8.347 5.086 -16.445 1.00 92.12 100 PHE A O 1
ATOM 829 N N . THR A 1 101 ? -6.441 4.639 -17.526 1.00 92.69 101 THR A N 1
ATOM 830 C CA . THR A 1 101 ? -6.424 5.857 -18.356 1.00 92.69 101 THR A CA 1
ATOM 831 C C . THR A 1 101 ? -7.630 5.933 -19.299 1.00 92.69 101 THR A C 1
ATOM 833 O O . THR A 1 101 ? -8.160 7.022 -19.521 1.00 92.69 101 THR A O 1
ATOM 836 N N . ARG A 1 102 ? -8.078 4.796 -19.848 1.00 92.38 102 ARG A N 1
ATOM 837 C CA . ARG A 1 102 ? -9.223 4.720 -20.769 1.00 92.38 102 ARG A CA 1
ATOM 838 C C . ARG A 1 102 ? -10.570 4.911 -20.069 1.00 92.38 102 ARG A C 1
ATOM 840 O O . ARG A 1 102 ? -11.460 5.522 -20.647 1.00 92.38 102 ARG A O 1
ATOM 847 N N . LEU A 1 103 ? -10.722 4.360 -18.866 1.00 90.12 103 LEU A N 1
ATOM 848 C CA . LEU A 1 103 ? -11.967 4.373 -18.086 1.00 90.12 103 LEU A CA 1
ATOM 849 C C . LEU A 1 103 ? -12.102 5.612 -17.191 1.00 90.12 103 LEU A C 1
ATOM 851 O O . LEU A 1 103 ? -13.157 5.851 -16.613 1.00 90.12 103 LEU A O 1
ATOM 855 N N . LEU A 1 104 ? -11.033 6.395 -17.071 1.00 90.00 104 LEU A N 1
ATOM 856 C CA . LEU A 1 104 ? -10.991 7.607 -16.272 1.00 90.00 104 LEU A CA 1
ATOM 857 C C . LEU A 1 104 ? -11.906 8.707 -16.822 1.00 90.00 104 LEU A C 1
ATOM 859 O O . LEU A 1 104 ? -11.820 9.083 -17.992 1.00 90.00 104 LEU A O 1
ATOM 863 N N . ASP A 1 105 ? -12.699 9.310 -15.937 1.00 92.25 105 ASP A N 1
ATOM 864 C CA . ASP A 1 105 ? -13.427 10.541 -16.234 1.00 92.25 105 ASP A CA 1
ATOM 865 C C . ASP A 1 105 ? -12.456 11.737 -16.241 1.00 92.25 105 ASP A C 1
ATOM 867 O O . ASP A 1 105 ? -12.135 12.356 -15.220 1.00 92.25 105 ASP A O 1
ATOM 871 N N . TRP A 1 106 ? -11.926 12.033 -17.426 1.00 92.50 106 TRP A N 1
ATOM 872 C CA . TRP A 1 106 ? -10.976 1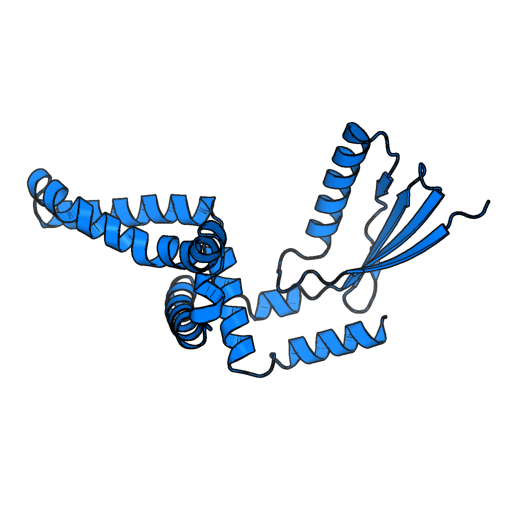3.122 -17.642 1.00 92.50 106 TRP A CA 1
ATOM 873 C C . TRP A 1 106 ? -11.511 14.515 -17.288 1.00 92.50 106 TRP A C 1
ATOM 875 O O . TRP A 1 106 ? -10.731 15.294 -16.729 1.00 92.50 106 TRP A O 1
ATOM 885 N N . PRO A 1 107 ? -12.772 14.878 -17.597 1.00 94.9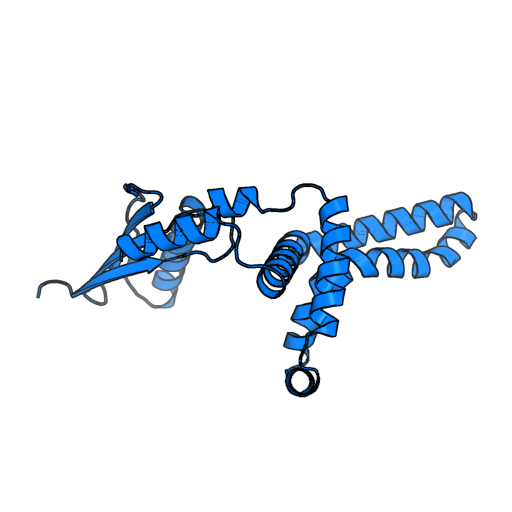4 107 PRO A N 1
ATOM 886 C CA . PRO A 1 107 ? -13.384 16.102 -17.086 1.00 94.94 107 PRO A CA 1
ATOM 887 C C . PRO A 1 107 ? -13.232 16.267 -15.572 1.00 94.94 107 PRO A C 1
ATOM 889 O O . PRO A 1 107 ? -12.739 17.308 -15.133 1.00 94.94 107 PRO A O 1
ATOM 892 N N . ILE A 1 108 ? -13.550 15.233 -14.786 1.00 93.31 108 ILE A N 1
ATOM 893 C CA . ILE A 1 108 ? -13.407 15.277 -13.324 1.00 93.31 108 ILE A CA 1
ATOM 894 C C . ILE A 1 108 ? -11.932 15.389 -12.937 1.00 93.31 108 ILE A C 1
ATOM 896 O O . ILE A 1 108 ? -11.550 16.264 -12.161 1.00 93.31 108 ILE A O 1
ATOM 900 N N . VAL A 1 109 ? -11.057 14.566 -13.512 1.00 92.31 109 VAL A N 1
ATOM 901 C CA . VAL A 1 109 ? -9.643 14.531 -13.104 1.00 92.31 109 VAL A CA 1
ATOM 902 C C . VAL A 1 109 ? -8.874 15.804 -13.424 1.00 92.31 109 VAL A C 1
ATOM 904 O O . VAL A 1 109 ? -7.938 16.151 -12.701 1.00 92.31 109 VAL A O 1
ATOM 907 N N . LYS A 1 110 ? -9.281 16.561 -14.444 1.00 91.75 110 LYS A N 1
ATOM 908 C CA . LYS A 1 110 ? -8.702 17.884 -14.723 1.00 91.75 110 LYS A CA 1
ATOM 909 C C . LYS A 1 110 ? -8.932 18.885 -13.586 1.00 91.75 110 LYS A C 1
ATOM 911 O O . LYS A 1 110 ? -8.125 19.802 -13.447 1.00 91.75 110 LYS A O 1
ATOM 916 N N . THR A 1 111 ? -9.965 18.689 -12.763 1.00 96.19 111 THR A N 1
ATOM 917 C CA . THR A 1 111 ? -10.241 19.529 -11.584 1.00 96.19 111 THR A CA 1
ATOM 918 C C . THR A 1 111 ? -9.337 19.207 -10.393 1.00 96.19 111 THR A C 1
ATOM 920 O O . THR A 1 111 ? -9.193 20.022 -9.484 1.00 96.19 111 THR A O 1
ATOM 923 N N . PHE A 1 112 ? -8.681 18.041 -10.392 1.00 95.12 112 PHE A N 1
ATOM 924 C CA . PHE A 1 112 ? -7.858 17.617 -9.266 1.00 95.12 112 PHE A CA 1
ATOM 925 C C . PHE A 1 112 ? -6.532 18.396 -9.181 1.00 95.12 112 PHE A C 1
ATOM 927 O O . PHE A 1 112 ? -5.911 18.721 -10.209 1.00 95.12 112 PHE A O 1
ATOM 934 N N . PRO A 1 113 ? -6.011 18.632 -7.959 1.00 95.94 113 PRO A N 1
ATOM 935 C CA . PRO A 1 113 ? -4.676 19.184 -7.767 1.00 95.94 113 PRO A CA 1
ATOM 936 C C . PRO A 1 113 ? -3.613 18.385 -8.528 1.00 95.94 113 PRO A C 1
ATOM 938 O O . PRO A 1 113 ? -3.720 17.167 -8.690 1.00 95.94 113 PRO A O 1
ATOM 941 N N . PHE A 1 114 ? -2.557 19.063 -8.983 1.00 92.62 114 PHE A N 1
ATOM 942 C CA . PHE A 1 114 ? -1.480 18.419 -9.744 1.00 92.62 114 PHE A CA 1
ATOM 943 C C . PHE A 1 114 ? -0.877 17.217 -9.002 1.00 92.62 114 PHE A C 1
ATOM 945 O O . PHE A 1 114 ? -0.668 16.170 -9.608 1.00 92.62 114 PHE A O 1
ATOM 952 N N . GLY A 1 115 ? -0.681 17.333 -7.683 1.00 93.06 115 GLY A N 1
ATOM 953 C CA . GLY A 1 115 ? -0.149 16.245 -6.859 1.00 93.06 115 GLY A CA 1
ATOM 954 C C . GLY A 1 115 ? -0.996 14.969 -6.909 1.00 93.06 115 GLY A C 1
ATOM 955 O O . GLY A 1 115 ? -0.438 13.880 -6.970 1.00 93.06 115 GLY A O 1
ATOM 956 N N . VAL A 1 116 ? -2.326 15.091 -6.975 1.00 91.50 116 VAL A N 1
ATOM 957 C CA . VAL A 1 116 ? -3.244 13.941 -7.079 1.00 91.50 116 VAL A CA 1
ATOM 958 C C . VAL A 1 116 ? -3.136 13.287 -8.456 1.00 91.50 116 VAL A C 1
ATOM 960 O O . VAL A 1 116 ? -3.020 12.071 -8.565 1.00 91.50 116 VAL A O 1
ATOM 963 N N . ARG A 1 117 ? -3.087 14.094 -9.521 1.00 91.31 117 ARG A N 1
ATOM 964 C CA . ARG A 1 117 ? -2.882 13.587 -10.888 1.00 91.31 117 ARG A CA 1
ATOM 965 C C . ARG A 1 117 ? -1.538 12.877 -11.033 1.00 91.31 117 ARG A C 1
ATOM 967 O O . ARG A 1 117 ? -1.461 11.817 -11.648 1.00 91.31 117 ARG A O 1
ATOM 974 N N . PHE A 1 118 ? -0.490 13.438 -10.435 1.00 92.06 118 PHE A N 1
ATOM 975 C CA . PHE A 1 118 ? 0.828 12.817 -10.379 1.00 92.06 118 PHE A CA 1
ATOM 976 C C . PHE A 1 118 ? 0.800 11.502 -9.585 1.00 92.06 118 PHE A C 1
ATOM 978 O O . PHE A 1 118 ? 1.394 10.517 -10.028 1.00 92.06 118 PHE A O 1
ATOM 985 N N . ALA A 1 119 ? 0.065 11.463 -8.464 1.00 91.19 119 ALA A N 1
ATOM 986 C CA . ALA A 1 119 ? -0.083 10.291 -7.600 1.00 91.19 119 ALA A CA 1
ATOM 987 C C . ALA A 1 119 ? -0.571 9.044 -8.361 1.00 91.19 119 ALA A C 1
ATOM 989 O O . ALA A 1 119 ? -0.101 7.939 -8.098 1.00 91.19 119 ALA A O 1
ATOM 990 N N . PHE A 1 120 ? -1.458 9.223 -9.344 1.00 90.50 120 PHE A N 1
ATOM 991 C CA . PHE A 1 120 ? -1.960 8.116 -10.159 1.00 90.50 120 PHE A CA 1
ATOM 992 C C . PHE A 1 120 ? -0.864 7.441 -10.991 1.00 90.50 120 PHE A C 1
ATOM 994 O O . PHE A 1 120 ? -0.805 6.213 -11.072 1.00 90.50 120 PHE A O 1
ATOM 1001 N N . TYR A 1 121 ? 0.029 8.227 -11.596 1.00 92.25 121 TYR A N 1
ATOM 1002 C CA . TYR A 1 121 ? 0.938 7.731 -12.630 1.00 92.25 121 TYR A CA 1
ATOM 1003 C C . TYR A 1 121 ? 2.375 7.510 -12.162 1.00 92.25 121 TYR A C 1
ATOM 1005 O O . TYR A 1 121 ? 3.082 6.734 -12.802 1.00 92.25 121 TYR A O 1
ATOM 1013 N N . TYR A 1 122 ? 2.835 8.114 -11.059 1.00 92.69 122 TYR A N 1
ATOM 1014 C CA . TYR A 1 122 ? 4.239 7.957 -10.649 1.00 92.69 122 TYR A CA 1
ATOM 1015 C C . TYR A 1 122 ? 4.688 6.500 -10.424 1.00 92.69 122 TYR A C 1
ATOM 1017 O O . TYR A 1 122 ? 5.848 6.216 -10.743 1.00 92.69 122 TYR A O 1
ATOM 1025 N N . PRO A 1 123 ? 3.860 5.547 -9.935 1.00 92.75 123 PRO A N 1
ATOM 1026 C CA . PRO A 1 123 ? 4.304 4.161 -9.800 1.00 92.75 123 PRO A CA 1
ATOM 1027 C C . PRO A 1 123 ? 4.601 3.529 -11.165 1.00 92.75 123 PRO A C 1
ATOM 1029 O O . PRO A 1 123 ? 5.659 2.935 -11.351 1.00 92.75 123 PRO A O 1
ATOM 1032 N N . GLY A 1 124 ? 3.715 3.725 -12.145 1.00 91.88 124 GLY A N 1
ATOM 1033 C CA . GLY A 1 124 ? 3.896 3.270 -13.523 1.00 91.88 124 GLY A CA 1
ATOM 1034 C C . GLY A 1 124 ? 5.049 3.973 -14.228 1.00 91.88 124 GLY A C 1
ATOM 1035 O O . GLY A 1 124 ? 5.893 3.316 -14.832 1.00 91.88 124 GLY A O 1
ATOM 1036 N N . VAL A 1 125 ? 5.144 5.298 -14.097 1.00 92.00 125 VAL A N 1
ATOM 1037 C CA . VAL A 1 125 ? 6.236 6.094 -14.675 1.00 92.00 125 VAL A CA 1
ATOM 1038 C C . VAL A 1 125 ? 7.578 5.635 -14.113 1.00 92.00 125 VAL A C 1
ATOM 1040 O O . VAL A 1 125 ? 8.487 5.359 -14.887 1.00 92.00 125 VAL A O 1
ATOM 1043 N N . SER A 1 126 ? 7.710 5.499 -12.791 1.00 92.38 126 SER A N 1
ATOM 1044 C CA . SER A 1 126 ? 8.971 5.072 -12.168 1.00 92.38 126 SER A CA 1
ATOM 1045 C C . SER A 1 126 ? 9.358 3.635 -12.523 1.00 92.38 126 SER A C 1
ATOM 1047 O O . SER A 1 126 ? 10.543 3.359 -12.691 1.00 92.38 126 SER A O 1
ATOM 1049 N N . ALA A 1 127 ? 8.386 2.730 -12.671 1.00 89.69 127 ALA A N 1
ATOM 1050 C CA . ALA A 1 127 ? 8.650 1.321 -12.947 1.00 89.69 127 ALA A CA 1
ATOM 1051 C C . ALA A 1 127 ? 8.833 0.975 -14.429 1.00 89.69 127 ALA A C 1
ATOM 1053 O O . ALA A 1 127 ? 9.552 0.028 -14.741 1.00 89.69 127 ALA A O 1
ATOM 1054 N N . ILE A 1 128 ? 8.176 1.709 -15.330 1.00 87.12 128 ILE A N 1
ATOM 1055 C CA . ILE A 1 128 ? 8.116 1.385 -16.761 1.00 87.12 128 ILE A CA 1
ATOM 1056 C C . ILE A 1 128 ? 8.869 2.433 -17.578 1.00 87.12 128 ILE A C 1
ATOM 1058 O O . ILE A 1 128 ? 9.779 2.091 -18.326 1.00 87.12 128 ILE A O 1
ATOM 1062 N N . LEU A 1 129 ? 8.520 3.713 -17.434 1.00 90.25 129 LEU A N 1
ATOM 1063 C CA . LEU A 1 129 ? 9.026 4.766 -18.320 1.00 90.25 129 LEU A CA 1
ATOM 1064 C C . LEU A 1 129 ? 10.409 5.272 -17.914 1.00 90.25 129 LEU A C 1
ATOM 1066 O O . LEU A 1 129 ? 11.255 5.484 -18.773 1.00 90.25 129 LEU A O 1
ATOM 1070 N N . LEU A 1 130 ? 10.671 5.435 -16.620 1.00 92.88 130 LEU A N 1
ATOM 1071 C CA . LEU A 1 130 ? 11.930 5.963 -16.104 1.00 92.88 130 LEU A CA 1
ATOM 1072 C C . LEU A 1 130 ? 13.178 5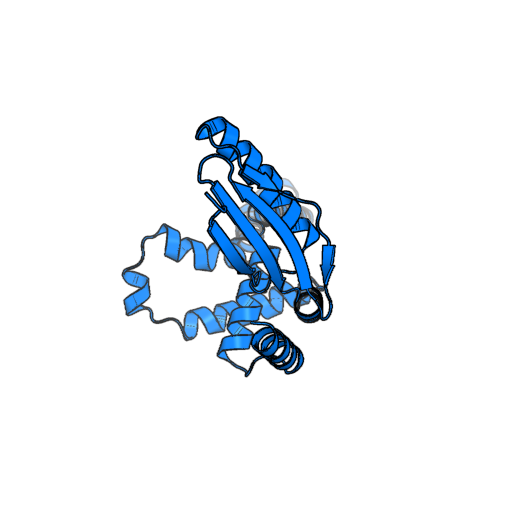.194 -16.586 1.00 92.88 130 LEU A C 1
ATOM 1074 O O . LEU A 1 130 ? 14.091 5.859 -17.075 1.00 92.88 130 LEU A O 1
ATOM 1078 N N . PRO A 1 131 ? 13.258 3.846 -16.521 1.00 91.62 131 PRO A N 1
ATOM 1079 C CA . PRO A 1 131 ? 14.437 3.137 -17.025 1.00 91.62 131 PRO A CA 1
ATOM 1080 C C . PRO A 1 131 ? 14.616 3.309 -18.541 1.00 91.62 131 PRO A C 1
ATOM 1082 O O . PRO A 1 131 ? 15.749 3.398 -19.008 1.00 91.62 131 PRO A O 1
ATOM 1085 N N . ILE A 1 132 ? 13.517 3.411 -19.300 1.00 91.19 132 ILE A N 1
ATOM 1086 C CA . ILE A 1 132 ? 13.540 3.632 -20.753 1.00 91.19 132 ILE A CA 1
ATOM 1087 C C . ILE A 1 132 ? 14.049 5.044 -21.063 1.00 91.19 132 ILE A C 1
ATOM 1089 O O . ILE A 1 132 ? 14.962 5.204 -21.868 1.00 91.19 132 ILE A O 1
ATOM 1093 N N . LEU A 1 133 ? 13.499 6.062 -20.397 1.00 94.00 133 LEU A N 1
ATOM 1094 C CA . LEU A 1 133 ? 13.880 7.462 -20.588 1.00 94.00 133 LEU A CA 1
ATOM 1095 C C . LEU A 1 133 ? 15.348 7.699 -20.230 1.00 94.00 133 LEU A C 1
ATOM 1097 O O . LEU A 1 133 ? 16.061 8.348 -20.990 1.00 94.00 133 LEU A O 1
ATOM 1101 N N . LEU A 1 134 ? 15.817 7.133 -19.114 1.00 93.69 134 LEU A N 1
ATOM 1102 C CA . LEU A 1 134 ? 17.227 7.200 -18.731 1.00 93.69 134 LEU A CA 1
ATOM 1103 C C . LEU A 1 134 ? 18.118 6.439 -19.717 1.00 93.69 134 LEU A C 1
ATOM 1105 O O . LEU A 1 134 ? 19.170 6.948 -20.092 1.00 93.69 134 LEU A O 1
ATOM 1109 N N . GLY A 1 135 ? 17.688 5.263 -20.179 1.00 92.81 135 GLY A N 1
ATOM 1110 C CA . GLY A 1 135 ? 18.407 4.505 -21.201 1.00 92.81 135 GLY A CA 1
ATOM 1111 C C . GLY A 1 135 ? 18.580 5.300 -22.498 1.00 92.81 135 GLY A C 1
ATOM 1112 O O . GLY A 1 135 ? 19.689 5.384 -23.015 1.00 92.81 135 GLY A O 1
ATOM 1113 N N . ILE A 1 136 ? 17.516 5.945 -22.987 1.00 93.06 136 ILE A N 1
ATOM 1114 C CA . ILE A 1 136 ? 17.553 6.795 -24.190 1.00 93.06 136 ILE A CA 1
ATOM 1115 C C . ILE A 1 136 ? 18.457 8.012 -23.971 1.00 93.06 136 ILE A C 1
ATOM 1117 O O . ILE A 1 136 ? 19.329 8.283 -24.796 1.00 93.06 136 ILE A O 1
ATOM 1121 N N . LEU A 1 137 ? 18.282 8.718 -22.850 1.00 95.81 137 LEU A N 1
ATOM 1122 C CA . LEU A 1 137 ? 19.045 9.924 -22.520 1.00 95.81 137 LEU A CA 1
ATOM 1123 C C . LEU A 1 137 ? 20.554 9.651 -22.444 1.00 95.81 137 LEU A C 1
ATOM 1125 O O . LEU A 1 137 ? 21.359 10.462 -22.895 1.00 95.81 137 LEU A O 1
ATOM 1129 N N . LEU A 1 138 ? 20.936 8.503 -21.882 1.00 95.75 138 LEU A N 1
ATOM 1130 C CA . LEU A 1 138 ? 22.333 8.134 -21.664 1.00 95.75 138 LEU A CA 1
ATOM 1131 C C . LEU A 1 138 ? 22.954 7.371 -22.841 1.00 95.75 138 LEU A C 1
ATOM 1133 O O . LEU A 1 138 ? 24.177 7.249 -22.900 1.00 95.75 138 LEU A O 1
ATOM 1137 N N . CYS A 1 139 ? 22.147 6.884 -23.787 1.00 94.62 139 CYS A N 1
ATOM 1138 C CA . CYS A 1 139 ? 22.605 6.057 -24.902 1.00 94.62 139 CYS A CA 1
ATOM 1139 C C . CYS A 1 139 ? 23.691 6.748 -25.735 1.00 94.62 139 CYS A C 1
ATOM 1141 O O . CYS A 1 139 ? 24.766 6.189 -25.927 1.00 94.62 139 CYS A O 1
ATOM 1143 N N . LEU A 1 140 ? 23.428 7.964 -26.222 1.00 94.62 140 LEU A N 1
ATOM 1144 C CA . LEU A 1 140 ? 24.359 8.700 -27.084 1.00 94.62 140 LEU A CA 1
ATOM 1145 C C . LEU A 1 140 ? 25.673 9.089 -26.385 1.00 94.62 140 LEU A C 1
ATOM 1147 O O . LEU A 1 140 ? 26.729 8.755 -26.927 1.00 94.62 140 LEU A O 1
ATOM 1151 N N . PRO A 1 141 ? 25.670 9.740 -25.201 1.00 96.25 141 PRO A N 1
ATOM 1152 C CA . PRO A 1 141 ? 26.921 10.127 -24.550 1.00 96.25 141 PRO A CA 1
ATOM 1153 C C . PRO A 1 141 ? 27.766 8.913 -24.145 1.00 96.25 141 PRO A C 1
ATOM 1155 O O . PRO A 1 141 ? 28.985 8.931 -24.311 1.00 96.25 141 PRO A O 1
ATOM 1158 N N . LEU A 1 142 ? 27.143 7.825 -23.679 1.00 96.31 142 LEU A N 1
ATOM 1159 C CA . LEU A 1 142 ? 27.881 6.617 -23.304 1.00 96.31 142 LEU A CA 1
ATOM 1160 C C . LEU A 1 142 ? 28.377 5.840 -24.525 1.00 96.31 142 LEU A C 1
ATOM 1162 O O . LEU A 1 142 ? 29.475 5.289 -24.478 1.00 96.31 142 LEU A O 1
ATOM 1166 N N . ALA A 1 143 ? 27.623 5.816 -25.629 1.00 96.19 143 ALA A N 1
ATOM 1167 C CA . ALA A 1 143 ? 28.082 5.225 -26.888 1.00 96.19 143 ALA A CA 1
ATOM 1168 C C . ALA A 1 143 ? 29.270 5.988 -27.483 1.00 96.19 143 ALA A C 1
ATOM 1170 O O . ALA A 1 143 ? 30.190 5.356 -27.998 1.00 96.19 143 ALA A O 1
ATOM 1171 N N . ALA A 1 144 ? 29.278 7.319 -27.379 1.00 96.12 144 ALA A N 1
ATOM 1172 C CA . ALA A 1 144 ? 30.400 8.142 -27.819 1.00 96.12 144 ALA A CA 1
ATOM 1173 C C . ALA A 1 144 ? 31.664 7.903 -26.975 1.00 96.12 144 ALA A C 1
ATOM 1175 O O . ALA A 1 144 ? 32.765 7.898 -27.516 1.00 96.12 144 ALA A O 1
ATOM 1176 N N . TRP A 1 145 ? 31.513 7.678 -25.666 1.00 96.50 145 TRP A N 1
ATOM 1177 C CA . TRP A 1 145 ? 32.648 7.536 -24.751 1.00 96.50 145 TRP A CA 1
ATOM 1178 C C . TRP A 1 145 ? 33.213 6.110 -24.660 1.00 96.50 145 TRP A C 1
ATOM 1180 O O . TRP A 1 145 ? 34.426 5.929 -24.620 1.00 96.50 145 TRP A O 1
ATOM 1190 N N . LEU A 1 146 ? 32.347 5.093 -24.641 1.00 95.69 146 LEU A N 1
ATOM 1191 C CA . LEU A 1 146 ? 32.717 3.686 -24.416 1.00 95.69 146 LEU A CA 1
ATOM 1192 C C . LEU A 1 146 ? 32.640 2.832 -25.696 1.00 95.69 146 LEU A C 1
ATOM 1194 O O . LEU A 1 146 ? 32.950 1.639 -25.678 1.00 95.69 146 LEU A O 1
ATOM 1198 N N . GLY A 1 147 ? 32.197 3.422 -26.809 1.00 96.12 147 GLY A N 1
ATOM 1199 C CA . GLY A 1 147 ? 31.822 2.710 -28.029 1.00 96.12 147 GLY A CA 1
ATOM 1200 C C . GLY A 1 147 ? 30.400 2.142 -27.958 1.00 96.12 147 GLY A C 1
ATOM 1201 O O . GLY A 1 147 ? 29.845 1.925 -26.883 1.00 96.12 147 GLY A O 1
ATOM 1202 N N . TRP A 1 148 ? 29.786 1.871 -29.115 1.00 94.38 148 TRP A N 1
ATOM 1203 C CA . TRP A 1 148 ? 28.343 1.599 -29.203 1.00 94.38 148 TRP A CA 1
ATOM 1204 C C . TRP A 1 148 ? 27.860 0.422 -28.333 1.00 94.38 148 TRP A C 1
ATOM 1206 O O . TRP A 1 148 ? 26.838 0.540 -27.663 1.00 94.38 148 TRP A O 1
ATOM 1216 N N . ARG A 1 149 ? 28.607 -0.695 -28.288 1.00 95.12 149 ARG A N 1
ATOM 1217 C CA . ARG A 1 149 ? 28.230 -1.895 -27.510 1.00 95.12 149 ARG A CA 1
ATOM 1218 C C . ARG A 1 149 ? 28.231 -1.619 -26.009 1.00 95.12 149 ARG A C 1
ATOM 1220 O O . ARG A 1 149 ? 27.246 -1.887 -25.325 1.00 95.12 149 ARG A O 1
ATOM 1227 N N . TRP A 1 150 ? 29.342 -1.083 -25.509 1.00 95.56 150 TRP A N 1
ATOM 1228 C CA . TRP A 1 150 ? 29.530 -0.822 -24.084 1.00 95.56 150 TRP A CA 1
ATOM 1229 C C . TRP A 1 150 ? 28.733 0.387 -23.615 1.00 95.56 150 TRP A C 1
ATOM 1231 O O . TRP A 1 150 ? 28.221 0.374 -22.502 1.00 95.56 150 TRP A O 1
ATOM 1241 N N . GLY A 1 151 ? 28.547 1.384 -24.478 1.00 96.00 151 GLY A N 1
ATOM 1242 C CA . GLY A 1 151 ? 27.699 2.534 -24.209 1.00 96.00 151 GLY A CA 1
ATOM 1243 C C . GLY A 1 151 ? 26.225 2.172 -24.070 1.00 96.00 151 GLY A C 1
ATOM 1244 O O . GLY A 1 151 ? 25.594 2.587 -23.102 1.00 96.00 151 GLY A O 1
ATOM 1245 N N . LEU A 1 152 ? 25.691 1.336 -24.971 1.00 95.12 152 LEU A N 1
ATOM 1246 C CA . LEU A 1 152 ? 24.324 0.814 -24.853 1.00 95.12 152 LEU A CA 1
ATOM 1247 C C . LEU A 1 152 ? 24.139 -0.013 -23.579 1.00 95.12 152 LEU A C 1
ATOM 1249 O O . LEU A 1 152 ? 23.159 0.177 -22.858 1.00 95.12 152 LEU A O 1
ATOM 1253 N N . LEU A 1 153 ? 25.083 -0.913 -23.285 1.00 95.75 153 LEU A N 1
ATOM 1254 C CA . LEU A 1 153 ? 25.026 -1.731 -22.076 1.00 95.75 153 LEU A CA 1
ATOM 1255 C C . LEU A 1 153 ? 25.075 -0.859 -20.814 1.00 95.75 153 LEU A C 1
ATOM 1257 O O . LEU A 1 153 ? 24.256 -1.040 -19.915 1.00 95.75 153 LEU A O 1
ATOM 1261 N N . ALA A 1 154 ? 25.989 0.112 -20.760 1.00 95.44 154 ALA A N 1
ATOM 1262 C CA . ALA A 1 154 ? 26.114 1.035 -19.638 1.00 95.44 154 ALA A CA 1
ATOM 1263 C C . ALA A 1 154 ? 24.846 1.884 -19.458 1.00 95.44 154 ALA A C 1
ATOM 1265 O O . ALA A 1 154 ? 24.357 2.009 -18.337 1.00 95.44 154 ALA A O 1
ATOM 1266 N N . ALA A 1 155 ? 24.263 2.401 -20.545 1.00 95.62 155 ALA A N 1
ATOM 1267 C CA . ALA A 1 155 ? 23.018 3.166 -20.503 1.00 95.62 155 ALA A CA 1
ATOM 1268 C C . ALA A 1 155 ? 21.855 2.335 -19.943 1.00 95.62 155 ALA A C 1
ATOM 1270 O O . ALA A 1 155 ? 21.129 2.798 -19.061 1.00 95.62 155 ALA A O 1
ATOM 1271 N N . ALA A 1 156 ? 21.711 1.088 -20.404 1.00 94.56 156 ALA A N 1
ATOM 1272 C CA . ALA A 1 156 ? 20.682 0.174 -19.917 1.00 94.56 156 ALA A CA 1
ATOM 1273 C C . ALA A 1 156 ? 20.869 -0.158 -18.428 1.00 94.56 156 ALA A C 1
ATOM 1275 O O . ALA A 1 156 ? 19.916 -0.078 -17.652 1.00 94.56 156 ALA A O 1
ATOM 1276 N N . VAL A 1 157 ? 22.097 -0.480 -18.007 1.00 95.56 157 VAL A N 1
ATOM 1277 C CA . VAL A 1 157 ? 22.405 -0.804 -16.606 1.00 95.56 157 VAL A CA 1
ATOM 1278 C C . VAL A 1 157 ? 22.151 0.397 -15.698 1.00 95.56 157 VAL A C 1
ATOM 1280 O O . VAL A 1 157 ? 21.461 0.252 -14.691 1.00 95.56 157 VAL A O 1
ATOM 1283 N N . ILE A 1 158 ? 22.642 1.587 -16.055 1.00 95.00 158 ILE A N 1
ATOM 1284 C CA . ILE A 1 158 ? 22.435 2.803 -15.256 1.00 95.00 158 ILE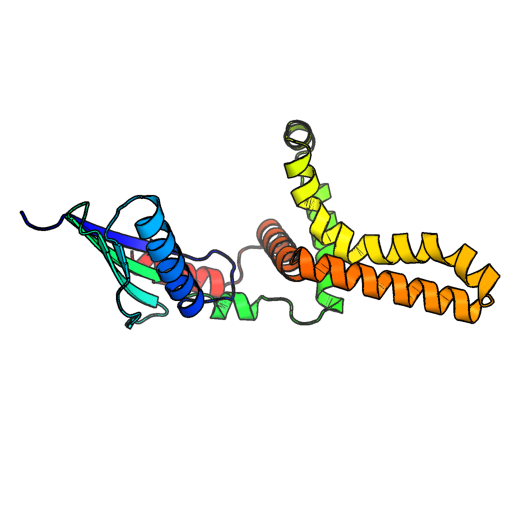 A CA 1
ATOM 1285 C C . ILE A 1 158 ? 20.942 3.135 -15.173 1.00 95.00 158 ILE A C 1
ATOM 1287 O O . ILE A 1 158 ? 20.437 3.388 -14.079 1.00 95.00 158 ILE A O 1
ATOM 1291 N N . GLY A 1 159 ? 20.219 3.069 -16.296 1.00 94.00 159 GLY A N 1
ATOM 1292 C CA . GLY A 1 159 ? 18.776 3.303 -16.333 1.00 94.00 159 GLY A CA 1
ATOM 1293 C C . GLY A 1 159 ? 18.008 2.371 -15.395 1.00 94.00 159 GLY A C 1
ATOM 1294 O O . GLY A 1 159 ? 17.186 2.835 -14.604 1.00 94.00 159 GLY A O 1
ATOM 1295 N N . VAL A 1 160 ? 18.320 1.071 -15.413 1.00 93.00 160 VAL A N 1
ATOM 1296 C CA . VAL A 1 160 ? 17.702 0.081 -14.518 1.00 93.00 160 VAL A CA 1
ATOM 1297 C C . VAL A 1 160 ? 18.085 0.321 -13.058 1.00 93.00 160 VAL A C 1
ATOM 1299 O O . VAL A 1 160 ? 17.205 0.303 -12.202 1.00 93.00 160 VAL A O 1
ATOM 1302 N N . VAL A 1 161 ? 19.359 0.569 -12.745 1.00 95.31 161 VAL A N 1
ATOM 1303 C CA . VAL A 1 161 ? 19.819 0.778 -11.360 1.00 95.31 161 VAL A CA 1
ATOM 1304 C C . VAL A 1 161 ? 19.159 2.008 -10.740 1.00 95.31 161 VAL A C 1
ATOM 1306 O O . VAL A 1 161 ? 18.614 1.927 -9.635 1.00 95.31 161 VAL A O 1
ATOM 1309 N N . VAL A 1 162 ? 19.149 3.133 -11.460 1.00 94.56 162 VAL A N 1
ATOM 1310 C CA . VAL A 1 162 ? 18.515 4.371 -10.991 1.00 94.56 162 VAL A CA 1
ATOM 1311 C C . VAL A 1 162 ? 17.006 4.181 -10.851 1.00 94.56 162 VAL A C 1
ATOM 1313 O O . VAL A 1 162 ? 16.440 4.549 -9.819 1.00 94.56 162 VAL A O 1
ATOM 1316 N N . ALA A 1 163 ? 16.348 3.550 -11.828 1.00 93.19 163 ALA A N 1
ATOM 1317 C CA . ALA A 1 163 ? 14.922 3.257 -11.729 1.00 93.19 163 ALA A CA 1
ATOM 1318 C C . ALA A 1 163 ? 14.611 2.361 -10.524 1.00 93.19 163 ALA A C 1
ATOM 1320 O O . ALA A 1 163 ? 13.724 2.683 -9.741 1.00 93.19 163 ALA A O 1
ATOM 1321 N N . MET A 1 164 ? 15.377 1.293 -10.300 1.00 93.38 164 MET A N 1
ATOM 1322 C CA . MET A 1 164 ? 15.208 0.396 -9.152 1.00 93.38 164 MET A CA 1
ATOM 1323 C C . MET A 1 164 ? 15.375 1.116 -7.814 1.00 93.38 164 MET A C 1
ATOM 1325 O O . MET A 1 164 ? 14.610 0.860 -6.880 1.00 93.38 164 MET A O 1
ATOM 1329 N N . PHE A 1 165 ? 16.327 2.047 -7.720 1.00 95.06 165 PHE A N 1
ATOM 1330 C CA . PHE A 1 165 ? 16.482 2.892 -6.540 1.00 95.06 165 PHE A CA 1
ATOM 1331 C C . PHE A 1 165 ? 15.231 3.747 -6.291 1.00 95.06 165 PHE A C 1
ATOM 1333 O O . PHE A 1 165 ? 14.694 3.750 -5.179 1.00 95.06 165 PHE A O 1
ATOM 1340 N N . VAL A 1 166 ? 14.722 4.416 -7.330 1.00 93.56 166 VAL A N 1
ATOM 1341 C CA . VAL A 1 166 ? 13.512 5.246 -7.241 1.00 93.56 166 VAL A CA 1
ATOM 1342 C C . VAL A 1 166 ? 12.291 4.400 -6.881 1.00 93.56 166 VAL A C 1
ATOM 1344 O O . VAL A 1 166 ? 11.603 4.721 -5.914 1.00 93.56 166 VAL A O 1
ATOM 1347 N N . ILE A 1 167 ? 12.057 3.290 -7.586 1.00 93.31 167 ILE A N 1
ATOM 1348 C CA . ILE A 1 167 ? 10.937 2.367 -7.353 1.00 93.31 167 ILE A CA 1
ATOM 1349 C C . ILE A 1 167 ? 10.947 1.867 -5.907 1.00 93.31 167 ILE A C 1
ATOM 1351 O O . ILE A 1 167 ? 9.900 1.837 -5.263 1.00 93.31 167 ILE A O 1
ATOM 1355 N N . LYS A 1 168 ? 12.118 1.504 -5.367 1.00 92.12 168 LYS A N 1
ATOM 1356 C CA . LYS A 1 168 ? 12.240 1.071 -3.970 1.00 92.12 168 LYS A CA 1
ATOM 1357 C C . LYS A 1 168 ? 11.903 2.206 -3.003 1.00 92.12 168 LYS A C 1
ATOM 1359 O O . LYS A 1 168 ? 11.184 1.974 -2.036 1.00 92.12 168 LYS A O 1
ATOM 1364 N N . LYS A 1 169 ? 12.381 3.426 -3.265 1.00 93.25 169 LYS A N 1
ATOM 1365 C CA . LYS A 1 169 ? 12.128 4.593 -2.406 1.00 93.25 169 LYS A CA 1
ATOM 1366 C C . LYS A 1 169 ? 10.644 4.963 -2.356 1.00 93.25 169 LYS A C 1
ATOM 1368 O O . LYS A 1 169 ? 10.134 5.255 -1.282 1.00 93.25 169 LYS A O 1
ATOM 1373 N N . VAL A 1 170 ? 9.951 4.898 -3.492 1.00 91.44 170 VAL A N 1
ATOM 1374 C CA . VAL A 1 170 ? 8.524 5.256 -3.597 1.00 91.44 170 VAL A CA 1
ATOM 1375 C C . VAL A 1 170 ? 7.574 4.075 -3.376 1.00 91.44 170 VAL A C 1
ATOM 1377 O O . VAL A 1 170 ? 6.372 4.222 -3.572 1.00 91.44 170 VAL A O 1
ATOM 1380 N N . GLN A 1 171 ? 8.094 2.898 -3.004 1.00 91.56 171 GLN A N 1
ATOM 1381 C CA . GLN A 1 171 ? 7.322 1.652 -2.885 1.00 91.56 171 GLN A CA 1
ATOM 1382 C C . GLN A 1 171 ? 6.541 1.306 -4.171 1.00 91.56 171 GLN A C 1
ATOM 1384 O O . GLN A 1 171 ? 5.450 0.739 -4.125 1.00 91.56 171 GLN A O 1
ATOM 1389 N N . GLY A 1 172 ? 7.105 1.624 -5.341 1.00 91.19 172 GLY A N 1
ATOM 1390 C CA . GLY A 1 172 ? 6.427 1.534 -6.635 1.00 91.19 172 GLY A CA 1
ATOM 1391 C C . GLY A 1 172 ? 5.870 0.140 -6.917 1.00 91.19 172 GLY A C 1
ATOM 1392 O O . GLY A 1 172 ? 4.699 0.011 -7.246 1.00 91.19 172 GLY A O 1
ATOM 1393 N N . PHE A 1 173 ? 6.639 -0.928 -6.674 1.00 91.81 173 PHE A N 1
ATOM 1394 C CA . PHE A 1 173 ? 6.139 -2.298 -6.866 1.00 91.81 173 PHE A CA 1
ATOM 1395 C C . PHE A 1 173 ? 4.957 -2.658 -5.965 1.00 91.81 173 PHE A C 1
ATOM 1397 O O . PHE A 1 173 ? 4.149 -3.511 -6.329 1.00 91.81 173 PHE A O 1
ATOM 1404 N N . TRP A 1 174 ? 4.872 -2.068 -4.777 1.00 91.75 174 TRP A N 1
ATOM 1405 C CA . TRP A 1 174 ? 3.725 -2.259 -3.900 1.00 91.75 174 TRP A CA 1
ATOM 1406 C C . TRP A 1 174 ? 2.491 -1.573 -4.492 1.00 91.75 174 TRP A C 1
ATOM 1408 O O . TRP A 1 174 ? 1.440 -2.188 -4.631 1.00 91.75 174 TRP A O 1
ATOM 1418 N N . LEU A 1 175 ? 2.655 -0.329 -4.937 1.00 93.06 175 LEU A N 1
ATOM 1419 C CA . LEU A 1 175 ? 1.593 0.485 -5.529 1.00 93.06 175 LEU A CA 1
ATOM 1420 C C . LEU A 1 175 ? 1.074 -0.070 -6.857 1.00 93.06 175 LEU A C 1
ATOM 1422 O O . LEU A 1 175 ? -0.129 -0.080 -7.090 1.00 93.06 175 LEU A O 1
ATOM 1426 N N . LEU A 1 176 ? 1.956 -0.622 -7.690 1.00 93.88 176 LEU A N 1
ATOM 1427 C CA . LEU A 1 176 ? 1.560 -1.304 -8.923 1.00 93.88 176 LEU A CA 1
ATOM 1428 C C . LEU 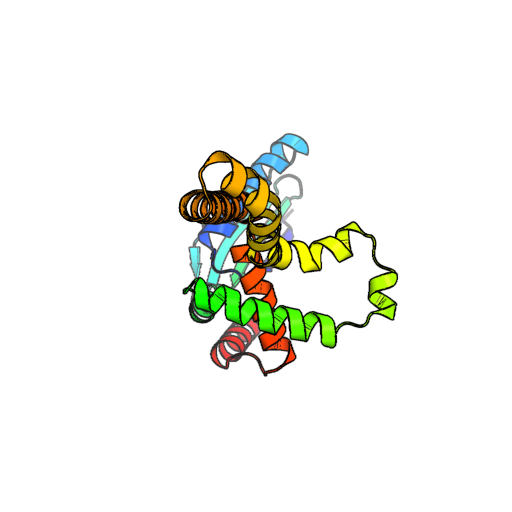A 1 176 ? 0.573 -2.447 -8.666 1.00 93.88 176 LEU A C 1
ATOM 1430 O O . LEU A 1 176 ? -0.345 -2.660 -9.451 1.00 93.88 176 LEU A O 1
ATOM 1434 N N . ARG A 1 177 ? 0.730 -3.174 -7.554 1.00 93.25 177 ARG A N 1
ATOM 1435 C CA . ARG A 1 177 ? -0.179 -4.274 -7.208 1.00 93.25 177 ARG A CA 1
ATOM 1436 C C . ARG A 1 177 ? -1.559 -3.778 -6.808 1.00 93.25 177 ARG A C 1
ATOM 1438 O O . ARG A 1 177 ? -2.534 -4.427 -7.165 1.00 93.25 177 ARG A O 1
ATOM 1445 N N . PHE A 1 178 ? -1.646 -2.618 -6.160 1.00 91.38 178 PHE A N 1
ATOM 1446 C CA . PHE A 1 178 ? -2.932 -1.970 -5.920 1.00 91.38 178 PHE A CA 1
ATOM 1447 C C . PHE A 1 178 ? -3.612 -1.573 -7.227 1.00 91.38 178 PHE A C 1
ATOM 1449 O O . PHE A 1 178 ? -4.805 -1.801 -7.375 1.00 91.38 178 PHE A O 1
ATOM 1456 N N . ILE A 1 179 ? -2.875 -1.022 -8.190 1.00 91.75 179 ILE A N 1
ATOM 1457 C CA . ILE A 1 179 ? -3.457 -0.614 -9.478 1.00 91.75 179 ILE A CA 1
ATOM 1458 C C . ILE A 1 179 ? -3.970 -1.831 -10.253 1.00 91.75 179 ILE A C 1
ATOM 1460 O O . ILE A 1 179 ? -5.088 -1.801 -10.753 1.00 91.75 179 ILE A O 1
ATOM 1464 N N . ILE A 1 180 ? -3.209 -2.929 -10.274 1.00 92.38 180 ILE A N 1
ATOM 1465 C CA . ILE A 1 180 ? -3.650 -4.196 -10.878 1.00 92.38 180 ILE A CA 1
ATOM 1466 C C . ILE A 1 180 ? -4.908 -4.735 -10.190 1.00 92.38 180 ILE A C 1
ATOM 1468 O O . ILE A 1 180 ? -5.828 -5.193 -10.863 1.00 92.38 180 ILE A O 1
ATOM 1472 N N . PHE A 1 181 ? -4.957 -4.689 -8.858 1.00 90.06 181 PHE A N 1
ATOM 1473 C CA . PHE A 1 181 ? -6.129 -5.141 -8.115 1.00 90.06 181 PHE A CA 1
ATOM 1474 C C . PHE A 1 181 ? -7.368 -4.291 -8.427 1.00 90.06 181 PHE A C 1
ATOM 1476 O O . PHE A 1 181 ? -8.429 -4.848 -8.681 1.00 90.06 181 PHE A O 1
ATOM 1483 N N . ASN A 1 182 ? -7.229 -2.962 -8.483 1.00 89.31 182 ASN A N 1
ATOM 1484 C CA . ASN A 1 182 ? -8.333 -2.066 -8.841 1.00 89.31 182 ASN A CA 1
ATOM 1485 C C . ASN A 1 182 ? -8.814 -2.276 -10.285 1.00 89.31 182 ASN A C 1
ATOM 1487 O O . ASN A 1 182 ? -10.013 -2.240 -10.527 1.00 89.31 182 ASN A O 1
ATOM 1491 N N . ASP A 1 183 ? -7.906 -2.526 -11.231 1.00 91.19 183 ASP A N 1
ATOM 1492 C CA . ASP A 1 183 ? -8.275 -2.877 -12.610 1.00 91.19 183 ASP A CA 1
ATOM 1493 C C . ASP A 1 183 ? -9.060 -4.196 -12.666 1.00 91.19 183 ASP A C 1
ATOM 1495 O O . ASP A 1 183 ? -10.092 -4.279 -13.325 1.00 91.19 183 ASP A O 1
ATOM 1499 N N . THR A 1 184 ? -8.628 -5.199 -11.893 1.00 87.12 184 THR A N 1
ATOM 1500 C CA . THR A 1 184 ? -9.346 -6.480 -11.772 1.00 87.12 184 THR A CA 1
ATOM 1501 C C . THR A 1 184 ? -10.745 -6.266 -11.188 1.00 87.12 184 THR A C 1
ATOM 1503 O O . THR A 1 184 ? -11.711 -6.797 -11.717 1.00 87.12 184 THR A O 1
ATOM 1506 N N . LEU A 1 185 ? -10.869 -5.435 -10.148 1.00 85.00 185 LEU A N 1
ATOM 1507 C CA . LEU A 1 185 ? -12.152 -5.087 -9.530 1.00 85.00 185 LEU A CA 1
ATOM 1508 C C . LEU A 1 185 ? -13.087 -4.309 -10.473 1.00 85.00 185 LEU A C 1
ATOM 1510 O O . LEU A 1 185 ? -14.303 -4.400 -10.346 1.00 85.00 185 LEU A O 1
ATOM 1514 N N . ALA A 1 186 ? -12.533 -3.514 -11.390 1.00 85.44 186 ALA A N 1
ATOM 1515 C CA . ALA A 1 186 ? -13.315 -2.742 -12.351 1.00 85.44 186 ALA A CA 1
ATOM 1516 C C . ALA A 1 186 ? -13.829 -3.595 -13.525 1.00 85.44 186 ALA A C 1
ATOM 1518 O O . ALA A 1 186 ? -14.861 -3.262 -14.108 1.00 85.44 186 ALA A O 1
ATOM 1519 N N . GLY A 1 187 ? -13.098 -4.650 -13.900 1.00 76.25 187 GLY A N 1
ATOM 1520 C CA . GLY A 1 187 ? -13.438 -5.532 -15.021 1.00 76.25 187 GLY A CA 1
ATOM 1521 C C . GLY A 1 187 ? -14.219 -6.791 -14.637 1.00 76.25 187 GLY A C 1
ATOM 1522 O O . GLY A 1 187 ? -15.082 -7.211 -15.404 1.00 76.25 187 GLY A O 1
ATOM 1523 N N . ASP A 1 188 ? -13.945 -7.364 -13.462 1.00 69.81 188 ASP A N 1
ATOM 1524 C CA . ASP A 1 188 ? -14.496 -8.635 -12.985 1.00 69.81 188 ASP A CA 1
ATOM 1525 C C . ASP A 1 188 ? -15.189 -8.479 -11.618 1.00 69.81 188 ASP A C 1
ATOM 1527 O O . ASP A 1 188 ? -14.916 -7.560 -10.843 1.00 69.81 188 ASP A O 1
ATOM 1531 N N . ARG A 1 189 ? -16.070 -9.430 -11.275 1.00 70.94 189 ARG A N 1
ATOM 1532 C CA . ARG A 1 189 ? -16.521 -9.613 -9.886 1.00 70.94 189 ARG A CA 1
ATOM 1533 C C . ARG A 1 189 ? -15.328 -10.087 -9.047 1.00 70.94 189 ARG A C 1
ATOM 1535 O O . ARG A 1 189 ? -14.486 -10.829 -9.552 1.00 70.94 189 ARG A O 1
ATOM 1542 N N . LEU A 1 190 ? -15.252 -9.655 -7.785 1.00 75.44 190 LEU A N 1
ATOM 1543 C CA . LEU A 1 190 ? -14.192 -10.065 -6.859 1.00 75.44 190 LEU A CA 1
ATOM 1544 C C . LEU A 1 190 ? -13.977 -11.591 -6.896 1.00 75.44 190 LEU A C 1
ATOM 1546 O O . LEU A 1 190 ? -14.952 -12.337 -7.027 1.00 75.44 190 LEU A O 1
ATOM 1550 N N . PRO A 1 191 ? -12.723 -12.070 -6.774 1.00 82.94 191 PRO A N 1
ATOM 1551 C CA . PRO A 1 191 ? -12.456 -13.496 -6.643 1.00 82.94 191 PRO A CA 1
ATOM 1552 C C . PRO A 1 191 ? -13.333 -14.122 -5.551 1.00 82.94 191 PRO A C 1
ATOM 1554 O O . PRO A 1 191 ? -13.564 -13.516 -4.504 1.00 82.94 191 PRO A O 1
ATOM 1557 N N . SER A 1 192 ? -13.838 -15.332 -5.791 1.00 87.94 192 SER A N 1
ATOM 1558 C CA . SER A 1 192 ? -14.863 -15.947 -4.936 1.00 87.94 192 SER A CA 1
ATOM 1559 C C . SER A 1 192 ? -14.418 -16.157 -3.487 1.00 87.94 192 SER A C 1
ATOM 1561 O O . SER A 1 192 ? -15.247 -16.169 -2.584 1.00 87.94 192 SER A O 1
ATOM 1563 N N . ASP A 1 193 ? -13.119 -16.334 -3.251 1.00 90.50 193 ASP A N 1
ATOM 1564 C CA . ASP A 1 193 ? -12.534 -16.439 -1.913 1.00 90.50 193 ASP A CA 1
ATOM 1565 C C . ASP A 1 193 ? -12.487 -15.090 -1.175 1.00 90.50 193 ASP A C 1
ATOM 1567 O O . ASP A 1 193 ? -12.622 -15.063 0.048 1.00 90.50 193 ASP A O 1
ATOM 1571 N N . VAL A 1 194 ? -12.372 -13.970 -1.898 1.00 88.38 194 VAL A N 1
ATOM 1572 C CA . VAL A 1 194 ? -12.543 -12.623 -1.334 1.00 88.38 194 VAL A CA 1
ATOM 1573 C C . VAL A 1 194 ? -13.999 -12.407 -0.927 1.00 88.38 194 VAL A C 1
ATOM 1575 O O . VAL A 1 194 ? -14.248 -12.007 0.208 1.00 88.38 194 VAL A O 1
ATOM 1578 N N . ASP A 1 195 ? -14.953 -12.725 -1.808 1.00 89.31 195 ASP A N 1
ATOM 1579 C CA . ASP A 1 195 ? -16.392 -12.636 -1.510 1.00 89.31 195 ASP A CA 1
ATOM 1580 C C . ASP A 1 195 ? -16.770 -13.510 -0.301 1.00 89.31 195 ASP A C 1
ATOM 1582 O O . ASP A 1 195 ? -17.444 -13.041 0.618 1.00 89.31 195 ASP A O 1
ATOM 1586 N N . ALA A 1 196 ? -16.270 -14.749 -0.245 1.00 92.19 196 ALA A N 1
ATOM 1587 C CA . ALA A 1 196 ? -16.495 -15.649 0.883 1.00 92.19 196 ALA A CA 1
ATOM 1588 C C . ALA A 1 196 ? -15.917 -15.097 2.196 1.00 92.19 196 ALA A C 1
ATOM 1590 O O . ALA A 1 196 ? -16.591 -15.133 3.226 1.00 92.19 196 ALA A O 1
ATOM 1591 N N . ARG A 1 197 ? -14.696 -14.539 2.170 1.00 92.62 197 ARG A N 1
ATOM 1592 C CA . ARG A 1 197 ? -14.080 -13.946 3.366 1.00 92.62 197 ARG A CA 1
ATOM 1593 C C . ARG A 1 197 ? -14.826 -12.698 3.842 1.00 92.62 197 ARG A C 1
ATOM 1595 O O . ARG A 1 197 ? -14.932 -12.482 5.044 1.00 92.62 197 ARG A O 1
ATOM 1602 N N . MET A 1 198 ? -15.359 -11.886 2.930 1.00 90.56 198 MET A N 1
ATOM 1603 C CA . MET A 1 198 ? -16.188 -10.736 3.302 1.00 90.56 198 MET A CA 1
ATOM 1604 C C . MET A 1 198 ? -17.508 -11.163 3.950 1.00 90.56 198 MET A C 1
ATOM 1606 O O . MET A 1 198 ? -17.912 -10.543 4.930 1.00 90.56 198 MET A O 1
ATOM 1610 N N . ALA A 1 199 ? -18.153 -12.219 3.445 1.00 92.50 199 ALA A N 1
ATOM 1611 C CA . ALA A 1 199 ? -19.358 -12.772 4.063 1.00 92.50 199 ALA A CA 1
ATOM 1612 C C . ALA A 1 199 ? -19.075 -13.291 5.485 1.00 92.50 199 ALA A C 1
ATOM 1614 O O . ALA A 1 199 ? -19.791 -12.939 6.415 1.00 92.50 199 ALA A O 1
ATOM 1615 N N . GLU A 1 200 ? -17.969 -14.021 5.675 1.00 92.69 200 GLU A N 1
ATOM 1616 C CA . GLU A 1 200 ? -17.528 -14.492 6.997 1.00 92.69 200 GLU A CA 1
ATOM 1617 C C . GLU A 1 200 ? -17.301 -13.338 7.987 1.00 92.69 200 GLU A C 1
ATOM 1619 O O . GLU A 1 200 ? -17.596 -13.464 9.173 1.00 92.69 200 GLU A O 1
ATOM 1624 N N . PHE A 1 201 ? -16.775 -12.203 7.520 1.00 93.25 201 PHE A N 1
ATOM 1625 C CA . PHE A 1 201 ? -16.617 -11.016 8.357 1.00 93.25 201 PHE A CA 1
ATOM 1626 C C . PHE A 1 201 ? -17.937 -10.317 8.660 1.00 93.25 201 PHE A C 1
ATOM 1628 O O . PHE A 1 201 ? -18.089 -9.802 9.762 1.00 93.25 201 PHE A O 1
ATOM 1635 N N . ALA A 1 202 ? -18.878 -10.294 7.716 1.00 92.62 202 ALA A N 1
ATOM 1636 C CA . ALA A 1 202 ? -20.196 -9.711 7.939 1.00 92.62 202 ALA A CA 1
ATOM 1637 C C . ALA A 1 202 ? -20.961 -10.454 9.046 1.00 92.62 202 ALA A C 1
ATOM 1639 O O . ALA A 1 202 ? -21.606 -9.806 9.859 1.00 92.62 202 ALA A O 1
ATOM 1640 N N . ASP A 1 203 ? -20.813 -11.778 9.140 1.00 91.94 203 ASP A N 1
ATOM 1641 C CA . ASP A 1 203 ? -21.424 -12.584 10.207 1.00 91.94 203 ASP A CA 1
ATOM 1642 C C . ASP A 1 203 ? -20.798 -12.340 11.601 1.00 91.94 203 ASP A C 1
ATOM 1644 O O . ASP A 1 203 ? -21.378 -12.721 12.620 1.00 91.94 203 ASP A O 1
ATOM 1648 N N . GLN A 1 204 ? -19.607 -11.727 11.671 1.00 87.06 204 GLN A N 1
ATOM 1649 C CA . GLN A 1 204 ? -18.892 -11.434 12.925 1.00 87.06 204 GLN A CA 1
ATOM 1650 C C . GLN A 1 204 ? -19.201 -10.048 13.519 1.00 87.06 204 GLN A C 1
ATOM 1652 O O . GLN A 1 204 ? -18.806 -9.791 14.664 1.00 87.06 204 GLN A O 1
ATOM 1657 N N . ILE A 1 205 ? -19.832 -9.153 12.749 1.00 88.06 205 ILE A N 1
ATOM 1658 C CA . ILE A 1 205 ? -20.079 -7.741 13.100 1.00 88.06 205 ILE A CA 1
ATOM 1659 C C . ILE A 1 205 ? -21.542 -7.546 13.484 1.00 88.06 205 ILE A C 1
ATOM 1661 O O . ILE A 1 205 ? -21.767 -6.945 14.561 1.00 88.06 205 ILE A O 1
#

Radius of gyration: 23.03 Å; chains: 1; bounding box: 54×37×66 Å

Secondary structure (DSSP, 8-state):
-PPEEEEEEEE--S-TTHHHHHHHHHHHHHHHHHHHH---EEE---EEETTTEEEEEEEETTTTEEEEEEEE--HHHHHHHS---HHHHHHHHHHHHHHHHHHS-HHHHHTS-HHHHHHHHHHHIIIIIHHHHHHHHHHHHHHHHH-HHHHHHHHHHHHHHHHHHHHHHTTHHHHHHHHHHHHHHHHSPPPHHHHHHHHHHHTT-